Protein AF-0000000077157182 (afdb_homodimer)

Structure (mmCIF, N/CA/C/O backbone):
data_AF-0000000077157182-model_v1
#
loop_
_entity.id
_entity.type
_entity.pdbx_description
1 polymer 'Succinate dehydrogenase'
#
loop_
_atom_site.group_PDB
_atom_site.id
_atom_site.type_symbol
_atom_site.label_atom_id
_atom_site.label_alt_id
_atom_site.label_comp_id
_atom_site.label_asym_id
_atom_site.label_entity_id
_atom_site.label_seq_id
_atom_site.pdbx_PDB_ins_code
_atom_site.Cartn_x
_atom_site.Cartn_y
_atom_site.Cartn_z
_atom_site.occupancy
_atom_site.B_iso_or_equiv
_atom_site.auth_seq_id
_atom_site.auth_comp_id
_atom_site.auth_asym_id
_atom_site.auth_atom_id
_atom_site.pdbx_PDB_model_num
ATOM 1 N N . MET A 1 1 ? -6.996 28.031 6.605 1 38.38 1 MET A N 1
ATOM 2 C CA . MET A 1 1 ? -5.723 28 5.895 1 38.38 1 MET A CA 1
ATOM 3 C C . MET A 1 1 ? -5.824 27.156 4.629 1 38.38 1 MET A C 1
ATOM 5 O O . MET A 1 1 ? -6.441 26.094 4.641 1 38.38 1 MET A O 1
ATOM 9 N N . ARG A 1 2 ? -5.805 27.578 3.422 1 46.94 2 ARG A N 1
ATOM 10 C CA . ARG A 1 2 ? -6.023 26.953 2.121 1 46.94 2 ARG A CA 1
ATOM 11 C C . ARG A 1 2 ? -5.16 25.703 1.956 1 46.94 2 ARG A C 1
ATOM 13 O O . ARG A 1 2 ? -3.936 25.766 2.08 1 46.94 2 ARG A O 1
ATOM 20 N N . GLU A 1 3 ? -5.688 24.578 2.135 1 66.25 3 GLU A N 1
ATOM 21 C CA . GLU A 1 3 ? -4.922 23.359 1.92 1 66.25 3 GLU A CA 1
ATOM 22 C C . GLU A 1 3 ? -4.148 23.406 0.605 1 66.25 3 GLU A C 1
ATOM 24 O O . GLU A 1 3 ? -4.695 23.797 -0.427 1 66.25 3 GLU A O 1
ATOM 29 N N . SER A 1 4 ? -2.855 23.391 0.644 1 82.81 4 SER A N 1
ATOM 30 C CA . SER A 1 4 ? -1.985 23.453 -0.525 1 82.81 4 SER A CA 1
ATOM 31 C C . SER A 1 4 ? -2.375 22.422 -1.568 1 82.81 4 SER A C 1
ATOM 33 O O . SER A 1 4 ? -3.039 21.422 -1.248 1 82.81 4 SER A O 1
ATOM 35 N N . THR A 1 5 ? -2.303 22.828 -2.785 1 88.94 5 THR A N 1
ATOM 36 C CA . THR A 1 5 ? -2.516 21.906 -3.893 1 88.94 5 THR A CA 1
ATOM 37 C C . THR A 1 5 ? -1.838 20.562 -3.615 1 88.94 5 THR A C 1
ATOM 39 O O . THR A 1 5 ? -2.402 19.5 -3.902 1 88.94 5 THR A O 1
ATOM 42 N N . ILE A 1 6 ? -0.738 20.594 -3 1 87.56 6 ILE A N 1
ATOM 43 C CA . ILE A 1 6 ? 0.016 19.391 -2.676 1 87.56 6 ILE A CA 1
ATOM 44 C C . ILE A 1 6 ? -0.77 18.531 -1.679 1 87.56 6 ILE A C 1
ATOM 46 O O . ILE A 1 6 ? -0.849 17.312 -1.822 1 87.56 6 ILE A O 1
ATOM 50 N N . MET A 1 7 ? -1.36 19.172 -0.732 1 90.19 7 MET A N 1
ATOM 51 C CA . MET A 1 7 ? -2.127 18.453 0.279 1 90.19 7 MET A CA 1
ATOM 52 C C . MET A 1 7 ? -3.408 17.875 -0.317 1 90.19 7 MET A C 1
ATOM 54 O O . MET A 1 7 ? -3.826 16.781 0.045 1 90.19 7 MET A O 1
ATOM 58 N N . LYS A 1 8 ? -3.996 18.625 -1.213 1 93.38 8 LYS A N 1
ATOM 59 C CA . LYS A 1 8 ? -5.191 18.125 -1.881 1 93.38 8 LYS A CA 1
ATOM 60 C C . LYS A 1 8 ? -4.875 16.891 -2.717 1 93.38 8 LYS A C 1
ATOM 62 O O . LYS A 1 8 ? -5.648 15.922 -2.732 1 93.38 8 LYS A O 1
ATOM 67 N N . ILE A 1 9 ? -3.785 16.953 -3.359 1 94.94 9 ILE A N 1
ATOM 68 C CA . ILE A 1 9 ? -3.346 15.812 -4.152 1 94.94 9 ILE A CA 1
ATOM 69 C C . ILE A 1 9 ? -3.062 14.625 -3.23 1 94.94 9 ILE A C 1
ATOM 71 O O . ILE A 1 9 ? -3.449 13.492 -3.529 1 94.94 9 ILE A O 1
ATOM 75 N N . HIS A 1 10 ? -2.447 14.859 -2.129 1 96.38 10 HIS A N 1
ATOM 76 C CA . HIS A 1 10 ? -2.119 13.812 -1.175 1 96.38 10 HIS A CA 1
ATOM 77 C C . HIS A 1 10 ? -3.381 13.133 -0.644 1 96.38 10 HIS A C 1
ATOM 79 O O . HIS A 1 10 ? -3.49 11.906 -0.666 1 96.38 10 HIS A O 1
ATOM 85 N N . TYR A 1 11 ? -4.352 13.977 -0.256 1 95.62 11 TYR A N 1
ATOM 86 C CA . TYR A 1 11 ? -5.609 13.445 0.257 1 95.62 11 TYR A CA 1
ATOM 87 C C . TYR A 1 11 ? -6.383 12.719 -0.839 1 95.62 11 TYR A C 1
ATOM 89 O O . TYR A 1 11 ? -6.965 11.664 -0.6 1 95.62 11 TYR A O 1
ATOM 97 N N . GLY A 1 12 ? -6.391 13.352 -1.986 1 97.25 12 GLY A N 1
ATOM 98 C CA . GLY A 1 12 ? -7.117 12.75 -3.094 1 97.25 12 GLY A CA 1
ATOM 99 C C . GLY A 1 12 ? -6.562 11.398 -3.516 1 97.25 12 GLY A C 1
ATOM 100 O O . GLY A 1 12 ? -7.316 10.453 -3.744 1 97.25 12 GLY A O 1
ATOM 101 N N . THR A 1 13 ? -5.273 11.305 -3.59 1 98.31 13 THR A N 1
ATOM 102 C CA . THR A 1 13 ? -4.656 10.047 -4 1 98.31 13 THR A CA 1
ATOM 103 C C . THR A 1 13 ? -4.812 8.992 -2.916 1 98.31 13 THR A C 1
ATOM 105 O O . THR A 1 13 ? -4.965 7.805 -3.217 1 98.31 13 THR A O 1
ATOM 108 N N . ALA A 1 14 ? -4.812 9.438 -1.687 1 97.94 14 ALA A N 1
ATOM 109 C CA . ALA A 1 14 ? -5.035 8.508 -0.587 1 97.94 14 ALA A CA 1
ATOM 110 C C . ALA A 1 14 ? -6.438 7.91 -0.647 1 97.94 14 ALA A C 1
ATOM 112 O O . ALA A 1 14 ? -6.609 6.695 -0.527 1 97.94 14 ALA A O 1
ATOM 113 N N . LEU A 1 15 ? -7.406 8.742 -0.836 1 97.5 15 LEU A N 1
ATOM 114 C CA . LEU A 1 15 ? -8.797 8.297 -0.875 1 97.5 15 LEU A CA 1
ATOM 115 C C . LEU A 1 15 ? -9.031 7.355 -2.053 1 97.5 15 LEU A C 1
ATOM 117 O O . LEU A 1 15 ? -9.656 6.305 -1.898 1 97.5 15 LEU A O 1
ATOM 121 N N . ALA A 1 16 ? -8.555 7.742 -3.16 1 98.5 16 ALA A N 1
ATOM 122 C CA . ALA A 1 16 ? -8.703 6.895 -4.34 1 98.5 16 ALA A CA 1
ATOM 123 C C . ALA A 1 16 ? -7.969 5.57 -4.16 1 98.5 16 ALA A C 1
ATOM 125 O O . ALA A 1 16 ? -8.492 4.508 -4.504 1 98.5 16 ALA A O 1
ATOM 126 N N . ALA A 1 17 ? -6.773 5.586 -3.619 1 98.25 17 ALA A N 1
ATOM 127 C CA . ALA A 1 17 ? -5.973 4.383 -3.436 1 98.25 17 ALA A CA 1
ATOM 128 C C . ALA A 1 17 ? -6.641 3.42 -2.457 1 98.25 17 ALA A C 1
ATOM 130 O O . ALA A 1 17 ? -6.68 2.211 -2.695 1 98.25 17 ALA A O 1
ATOM 131 N N . VAL A 1 18 ? -7.137 3.984 -1.375 1 97.94 18 VAL A N 1
ATOM 132 C CA . VAL A 1 18 ? -7.766 3.123 -0.38 1 97.94 18 VAL A CA 1
ATOM 133 C C . VAL A 1 18 ? -8.969 2.414 -0.997 1 97.94 18 VAL A C 1
ATOM 135 O O . VAL A 1 18 ? -9.195 1.229 -0.742 1 97.94 18 VAL A O 1
ATOM 138 N N . ALA A 1 19 ? -9.789 3.098 -1.795 1 97.94 19 ALA A N 1
ATOM 139 C CA . ALA A 1 19 ? -10.945 2.494 -2.461 1 97.94 19 ALA A CA 1
ATOM 140 C C . ALA A 1 19 ? -10.508 1.383 -3.412 1 97.94 19 ALA A C 1
ATOM 142 O O . ALA A 1 19 ? -11.078 0.29 -3.4 1 97.94 19 ALA A O 1
ATOM 143 N N . LEU A 1 20 ? -9.492 1.623 -4.133 1 98.62 20 LEU A N 1
ATOM 144 C CA . LEU A 1 20 ? -9.055 0.649 -5.125 1 98.62 20 LEU A CA 1
ATOM 145 C C . LEU A 1 20 ? -8.328 -0.517 -4.465 1 98.62 20 LEU A C 1
ATOM 147 O O . LEU A 1 20 ? -8.414 -1.654 -4.93 1 98.62 20 LEU A O 1
ATOM 151 N N . VAL A 1 21 ? -7.566 -0.281 -3.432 1 97.88 21 VAL A N 1
ATOM 152 C CA . VAL A 1 21 ? -6.922 -1.358 -2.689 1 97.88 21 VAL A CA 1
ATOM 153 C C . VAL A 1 21 ? -7.984 -2.262 -2.064 1 97.88 21 VAL A C 1
ATOM 155 O O . VAL A 1 21 ? -7.824 -3.484 -2.029 1 97.88 21 VAL A O 1
ATOM 158 N N . ALA A 1 22 ? -9.07 -1.634 -1.587 1 96.62 22 ALA A N 1
ATOM 159 C CA . ALA A 1 22 ? -10.172 -2.43 -1.044 1 96.62 22 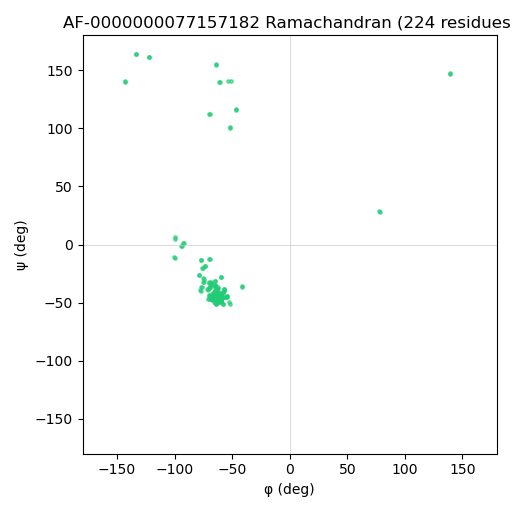ALA A CA 1
ATOM 160 C C . ALA A 1 22 ? -10.758 -3.35 -2.109 1 96.62 22 ALA A C 1
ATOM 162 O O . ALA A 1 22 ? -10.992 -4.535 -1.855 1 96.62 22 ALA A O 1
ATOM 163 N N . VAL A 1 23 ? -10.977 -2.846 -3.26 1 97.38 23 VAL A N 1
ATOM 164 C CA . VAL A 1 23 ? -11.484 -3.656 -4.359 1 97.38 23 VAL A CA 1
ATOM 165 C C . VAL A 1 23 ? -10.484 -4.754 -4.703 1 97.38 23 VAL A C 1
ATOM 167 O O . VAL A 1 23 ? -10.867 -5.898 -4.945 1 97.38 23 VAL A O 1
ATOM 170 N N . HIS A 1 24 ? -9.188 -4.414 -4.781 1 96.31 24 HIS A N 1
ATOM 171 C CA . HIS A 1 24 ? -8.125 -5.371 -5.059 1 96.31 24 HIS A CA 1
ATOM 172 C C . HIS A 1 24 ? -8.156 -6.531 -4.07 1 96.31 24 HIS A C 1
ATOM 174 O O . HIS A 1 24 ? -8.125 -7.695 -4.469 1 96.31 24 HIS A O 1
ATOM 180 N N . ILE A 1 25 ? -8.312 -6.195 -2.766 1 95.25 25 ILE A N 1
ATOM 181 C CA . ILE A 1 25 ? -8.352 -7.215 -1.724 1 95.25 25 ILE A CA 1
ATOM 182 C C . ILE A 1 25 ? -9.609 -8.062 -1.875 1 95.25 25 ILE A C 1
ATOM 184 O O . ILE A 1 25 ? -9.555 -9.289 -1.76 1 95.25 25 ILE A O 1
ATOM 188 N N . LEU A 1 26 ? -10.766 -7.434 -2.168 1 94.88 26 LEU A N 1
ATOM 189 C CA . LEU A 1 26 ? -12.031 -8.148 -2.309 1 94.88 26 LEU A CA 1
ATOM 190 C C . LEU A 1 26 ? -11.984 -9.102 -3.502 1 94.88 26 LEU A C 1
ATOM 192 O O . LEU A 1 26 ? -12.516 -10.211 -3.438 1 94.88 26 LEU A O 1
ATOM 196 N N . MET A 1 27 ? -11.336 -8.734 -4.512 1 93.56 27 MET A N 1
ATOM 197 C CA . MET A 1 27 ? -11.211 -9.594 -5.688 1 93.56 27 MET A CA 1
ATOM 198 C C . MET A 1 27 ? -10.359 -10.82 -5.375 1 93.56 27 MET A C 1
ATOM 200 O O . MET A 1 27 ? -10.625 -11.914 -5.891 1 93.56 27 MET A O 1
ATOM 204 N N . ARG A 1 28 ? -9.383 -10.625 -4.523 1 91.44 28 ARG A N 1
ATOM 205 C CA . ARG A 1 28 ? -8.531 -11.742 -4.148 1 91.44 28 ARG A CA 1
ATOM 206 C C . ARG A 1 28 ? -9.258 -12.703 -3.217 1 91.44 28 ARG A C 1
ATOM 208 O O . ARG A 1 28 ? -8.906 -13.8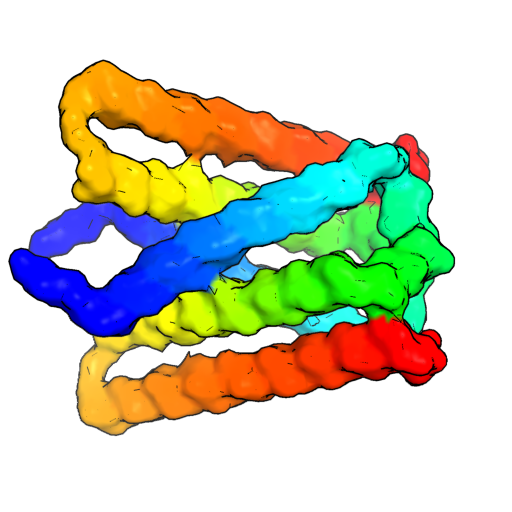83 -3.131 1 91.44 28 ARG A O 1
ATOM 215 N N . MET A 1 29 ? -10.32 -12.234 -2.617 1 92.94 29 MET A N 1
ATOM 216 C CA . MET A 1 29 ? -11.047 -13.047 -1.647 1 92.94 29 MET A CA 1
ATOM 217 C C . MET A 1 29 ? -12.164 -13.828 -2.326 1 92.94 29 MET A C 1
ATOM 219 O O . MET A 1 29 ? -12.891 -14.57 -1.669 1 92.94 29 MET A O 1
ATOM 223 N N . THR A 1 30 ? -12.297 -13.695 -3.6 1 93.19 30 THR A N 1
ATOM 224 C CA . THR A 1 30 ? -13.359 -14.383 -4.324 1 93.19 30 THR A CA 1
ATOM 225 C C . THR A 1 30 ? -13.008 -15.859 -4.527 1 93.19 30 THR A C 1
ATOM 227 O O . THR A 1 30 ? -13.852 -16.656 -4.941 1 93.19 30 THR A O 1
ATOM 230 N N . MET A 1 31 ? -11.828 -16.219 -4.316 1 92.38 31 MET A N 1
ATOM 231 C CA . MET A 1 31 ? -11.367 -17.609 -4.371 1 92.38 31 MET A CA 1
ATOM 232 C C . MET A 1 31 ? -10.508 -17.938 -3.154 1 92.38 31 MET A C 1
ATOM 234 O O . MET A 1 31 ? -10.148 -17.062 -2.377 1 92.38 31 MET A O 1
ATOM 238 N N . ASN A 1 32 ? -10.359 -19.203 -2.973 1 92.25 32 ASN A N 1
ATOM 239 C CA . ASN A 1 32 ? -9.5 -19.578 -1.856 1 92.25 32 ASN A CA 1
ATOM 240 C C . ASN A 1 32 ? -8.062 -19.109 -2.076 1 92.25 32 ASN A C 1
ATOM 242 O O . ASN A 1 32 ? -7.641 -18.906 -3.215 1 92.25 32 ASN A O 1
ATOM 246 N N . PHE A 1 33 ? -7.371 -18.938 -0.992 1 92.06 33 PHE A N 1
ATOM 247 C CA . PHE A 1 33 ? -6.059 -18.297 -1.008 1 92.06 33 PHE A CA 1
ATOM 248 C C . PHE A 1 33 ? -5.086 -19.078 -1.882 1 92.06 33 PHE A C 1
ATOM 250 O O . PHE A 1 33 ? -4.359 -18.484 -2.689 1 92.06 33 PHE A O 1
ATOM 257 N N . ALA A 1 34 ? -5.086 -20.406 -1.749 1 90.19 34 ALA A N 1
ATOM 258 C CA . ALA A 1 34 ? -4.176 -21.234 -2.539 1 90.19 34 ALA A CA 1
ATOM 259 C C . ALA A 1 34 ? -4.422 -21.047 -4.035 1 90.19 34 ALA A C 1
ATOM 261 O O . ALA A 1 34 ? -3.475 -20.891 -4.809 1 90.19 34 ALA A O 1
ATOM 262 N N . ASP A 1 35 ? -5.629 -21.031 -4.422 1 92.75 35 ASP A N 1
ATOM 263 C CA . ASP A 1 35 ? -5.996 -20.844 -5.82 1 92.75 35 ASP A CA 1
ATOM 264 C C . ASP A 1 35 ? -5.586 -19.453 -6.309 1 92.75 35 ASP A C 1
ATOM 266 O O . ASP A 1 35 ? -5.188 -19.297 -7.465 1 92.75 35 ASP A O 1
ATOM 270 N N . SER A 1 36 ? -5.68 -18.484 -5.445 1 92.56 36 SER A N 1
ATOM 271 C CA . SER A 1 36 ? -5.395 -17.094 -5.82 1 92.56 36 SER A CA 1
ATOM 272 C C . SER A 1 36 ? -3.906 -16.891 -6.09 1 92.56 36 SER A C 1
ATOM 274 O O . SER A 1 36 ? -3.514 -15.922 -6.734 1 92.56 36 SER A O 1
ATOM 276 N N . LEU A 1 37 ? -3.111 -17.875 -5.703 1 91.5 37 LEU A N 1
ATOM 277 C CA . LEU A 1 37 ? -1.665 -17.75 -5.848 1 91.5 37 LEU A CA 1
ATOM 278 C C . LEU A 1 37 ? -1.179 -18.516 -7.074 1 91.5 37 LEU A C 1
ATOM 280 O O . LEU A 1 37 ? -0.008 -18.422 -7.449 1 91.5 37 LEU A O 1
ATOM 284 N N . GLU A 1 38 ? -2.07 -19.312 -7.648 1 92.25 38 GLU A N 1
ATOM 285 C CA . GLU A 1 38 ? -1.645 -20.109 -8.805 1 92.25 38 GLU A CA 1
ATOM 286 C C . GLU A 1 38 ? -1.199 -19.203 -9.953 1 92.25 38 GLU A C 1
ATOM 288 O O . GLU A 1 38 ? -1.831 -18.172 -10.227 1 92.25 38 GLU A O 1
ATOM 293 N N . TYR A 1 39 ? -0.123 -19.688 -10.555 1 91.5 39 TYR A N 1
ATOM 294 C CA . TYR A 1 39 ? 0.467 -18.922 -11.648 1 91.5 39 TYR A CA 1
ATOM 295 C C . TYR A 1 39 ? -0.58 -18.562 -12.695 1 91.5 39 TYR A C 1
ATOM 297 O O . TYR A 1 39 ? -0.701 -17.406 -13.102 1 91.5 39 TYR A O 1
ATOM 305 N N . GLU A 1 40 ? -1.27 -19.516 -13.117 1 93 40 GLU A N 1
ATOM 306 C CA . GLU A 1 40 ? -2.256 -19.312 -14.172 1 93 40 GLU A CA 1
ATOM 307 C C . GLU A 1 40 ? -3.348 -18.344 -13.734 1 93 40 GLU A C 1
ATOM 309 O O . GLU A 1 40 ? -3.877 -17.578 -14.547 1 93 40 GLU A O 1
ATOM 314 N N . 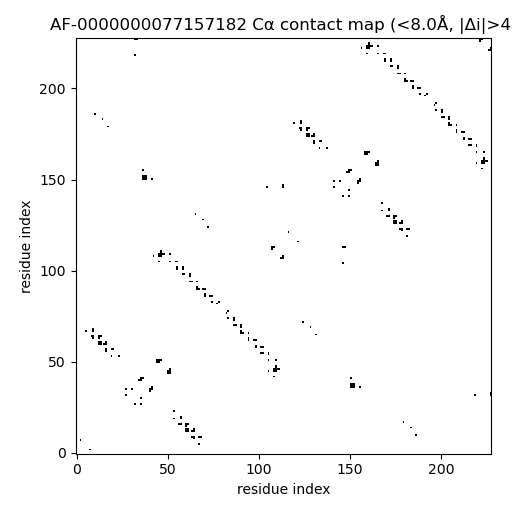THR A 1 41 ? -3.719 -18.391 -12.555 1 93.75 41 THR A N 1
ATOM 315 C CA . THR A 1 41 ? -4.738 -17.484 -12.023 1 93.75 41 THR A CA 1
ATOM 316 C C . THR A 1 41 ? -4.238 -16.047 -12 1 93.75 41 THR A C 1
ATOM 318 O O . THR A 1 41 ? -4.938 -15.133 -12.445 1 93.75 41 THR A O 1
ATOM 321 N N . VAL A 1 42 ? -3.041 -15.836 -11.508 1 93.56 42 VAL A N 1
ATOM 322 C CA . VAL A 1 42 ? -2.453 -14.5 -11.445 1 93.56 42 VAL A CA 1
ATOM 323 C C . VAL A 1 42 ? -2.297 -13.938 -12.852 1 93.56 42 VAL A C 1
ATOM 325 O O . VAL A 1 42 ? -2.635 -12.773 -13.109 1 93.56 42 VAL A O 1
ATOM 328 N N . LEU A 1 43 ? -1.849 -14.781 -13.734 1 93.69 43 LEU A N 1
ATOM 329 C CA . LEU A 1 43 ? -1.68 -14.344 -15.117 1 93.69 43 LEU A CA 1
ATOM 330 C C . LEU A 1 43 ? -3.02 -13.961 -15.734 1 93.69 43 LEU A C 1
ATOM 332 O O . LEU A 1 43 ? -3.109 -12.969 -16.469 1 93.69 43 LEU A O 1
ATOM 336 N N . ALA A 1 44 ? -3.969 -14.727 -15.516 1 94.75 44 ALA A N 1
ATOM 337 C CA . ALA A 1 44 ? -5.301 -14.43 -16.031 1 94.75 44 ALA A CA 1
ATOM 338 C C . ALA A 1 44 ? -5.789 -13.07 -15.539 1 94.75 44 ALA A C 1
ATOM 340 O O . ALA A 1 44 ? -6.449 -12.336 -16.281 1 94.75 44 ALA A O 1
ATOM 341 N N . ASN A 1 45 ? -5.523 -12.742 -14.297 1 94.44 45 ASN A N 1
ATOM 342 C CA . ASN A 1 45 ? -5.883 -11.438 -13.75 1 94.44 45 ASN A CA 1
ATOM 343 C C . ASN A 1 45 ? -5.172 -10.312 -14.492 1 94.44 45 ASN A C 1
ATOM 345 O O . ASN A 1 45 ? -5.781 -9.289 -14.812 1 94.44 45 ASN A O 1
ATOM 349 N N . TYR A 1 46 ? -3.932 -10.492 -14.766 1 96.38 46 TYR A N 1
ATOM 350 C CA . TYR A 1 46 ? -3.174 -9.477 -15.492 1 96.38 46 TYR A CA 1
ATOM 351 C C . TYR A 1 46 ? -3.705 -9.305 -16.906 1 96.38 46 TYR A C 1
ATOM 353 O O . TYR A 1 46 ? -3.627 -8.211 -17.484 1 96.38 46 TYR A O 1
ATOM 361 N N . LYS A 1 47 ? -4.203 -10.336 -17.469 1 96.69 47 LYS A N 1
ATOM 362 C CA . LYS A 1 47 ? -4.719 -10.289 -18.828 1 96.69 47 LYS A CA 1
ATOM 363 C C . LYS A 1 47 ? -6.105 -9.656 -18.875 1 96.69 47 LYS A C 1
ATOM 365 O O . LYS A 1 47 ? -6.535 -9.148 -19.922 1 96.69 47 LYS A O 1
ATOM 370 N N . PHE A 1 48 ? -6.77 -9.758 -17.797 1 97.44 48 PHE A N 1
ATOM 371 C CA . PHE A 1 48 ? -8.07 -9.117 -17.672 1 97.44 48 PHE A CA 1
ATOM 372 C C . PHE A 1 48 ? -7.918 -7.598 -17.609 1 97.44 48 PHE A C 1
ATOM 374 O O . PHE A 1 48 ? -7.473 -7.059 -16.594 1 97.44 48 PHE A O 1
ATOM 381 N N . ILE A 1 49 ? -8.352 -6.922 -18.578 1 97.62 49 ILE A N 1
ATOM 382 C CA . ILE A 1 49 ? -8.031 -5.516 -18.812 1 97.62 49 ILE A CA 1
ATOM 383 C C . ILE A 1 49 ? -8.523 -4.672 -17.641 1 97.62 49 ILE A C 1
ATOM 385 O O . ILE A 1 49 ? -7.781 -3.842 -17.109 1 97.62 49 ILE A O 1
ATOM 389 N N . PRO A 1 50 ? -9.781 -4.789 -17.125 1 97.62 50 PRO A N 1
ATOM 390 C CA . PRO A 1 50 ? -10.211 -3.979 -15.984 1 97.62 50 PRO A CA 1
ATOM 391 C C . PRO A 1 50 ? -9.32 -4.16 -14.758 1 97.62 50 PRO A C 1
ATOM 393 O O . PRO A 1 50 ? -9.039 -3.193 -14.047 1 97.62 50 PRO A O 1
ATOM 396 N N . TYR A 1 51 ? -8.906 -5.305 -14.547 1 97.81 51 TYR A N 1
ATOM 397 C CA . TYR A 1 51 ? -8.031 -5.555 -13.414 1 97.81 51 TYR A CA 1
ATOM 398 C C . TYR A 1 51 ? -6.656 -4.93 -13.633 1 97.81 51 TYR A C 1
ATOM 400 O O . TYR A 1 51 ? -6.078 -4.348 -12.711 1 97.81 51 TYR A O 1
ATOM 408 N N . ALA A 1 52 ? -6.105 -5.082 -14.82 1 98 52 ALA A N 1
ATOM 409 C CA . ALA A 1 52 ? -4.82 -4.477 -15.148 1 98 52 ALA A CA 1
ATOM 410 C C . ALA A 1 52 ? -4.867 -2.961 -14.969 1 98 52 ALA A C 1
ATOM 412 O O . ALA A 1 52 ? -3.906 -2.359 -14.477 1 98 52 ALA A O 1
ATOM 413 N N . ILE A 1 53 ? -5.938 -2.377 -15.375 1 98.56 53 ILE A N 1
ATOM 414 C CA . ILE A 1 53 ? -6.117 -0.938 -15.211 1 98.56 53 ILE A CA 1
ATOM 415 C C . ILE A 1 53 ? -6.145 -0.592 -13.727 1 98.56 53 ILE A C 1
ATOM 417 O O . ILE A 1 53 ? -5.551 0.405 -13.305 1 98.56 53 ILE A O 1
ATOM 421 N N . MET A 1 54 ? -6.836 -1.404 -12.969 1 98.5 54 MET A N 1
ATOM 422 C CA . MET A 1 54 ? -6.887 -1.182 -11.523 1 98.5 54 MET A CA 1
ATOM 423 C C . MET A 1 54 ? -5.488 -1.248 -10.914 1 98.5 54 MET A C 1
ATOM 425 O O . MET A 1 54 ? -5.117 -0.395 -10.109 1 98.5 54 MET A O 1
ATOM 429 N N . LEU A 1 55 ? -4.758 -2.252 -11.359 1 98.38 55 LEU A N 1
ATOM 430 C CA . LEU A 1 55 ? -3.391 -2.383 -10.867 1 98.38 55 LEU A CA 1
ATOM 431 C C . LEU A 1 55 ? -2.561 -1.156 -11.227 1 98.38 55 LEU A C 1
ATOM 433 O O . LEU A 1 55 ? -1.776 -0.668 -10.406 1 98.38 55 LEU A O 1
ATOM 437 N N . GLU A 1 56 ? -2.707 -0.704 -12.414 1 98.81 56 GLU A N 1
ATOM 438 C CA . GLU A 1 56 ? -1.991 0.488 -12.859 1 98.81 56 GLU A CA 1
ATOM 439 C C . GLU A 1 56 ? -2.369 1.704 -12.023 1 98.81 56 GLU A C 1
ATOM 441 O O . GLU A 1 56 ? -1.5 2.482 -11.617 1 98.81 56 GLU A O 1
ATOM 446 N N . LEU A 1 57 ? -3.664 1.854 -11.82 1 98.88 57 LEU A N 1
ATOM 447 C CA . LEU A 1 57 ? -4.129 2.99 -11.031 1 98.88 57 LEU A CA 1
ATOM 448 C C . LEU A 1 57 ? -3.604 2.914 -9.602 1 98.88 57 LEU A C 1
ATOM 450 O O . LEU A 1 57 ? -3.186 3.926 -9.039 1 98.88 57 LEU A O 1
ATOM 454 N N . ILE A 1 58 ? -3.633 1.739 -9.023 1 98.75 58 ILE A N 1
ATOM 455 C CA . ILE A 1 58 ? -3.1 1.56 -7.68 1 98.75 58 ILE A CA 1
ATOM 456 C C . ILE A 1 58 ? -1.614 1.917 -7.66 1 98.75 58 ILE A C 1
ATOM 458 O O . ILE A 1 58 ? -1.153 2.635 -6.77 1 98.75 58 ILE A O 1
ATOM 462 N N . LEU A 1 59 ? -0.896 1.512 -8.641 1 98.81 59 LEU A N 1
ATOM 463 C CA . LEU A 1 59 ? 0.531 1.792 -8.75 1 98.81 59 LEU A CA 1
ATOM 464 C C . LEU A 1 59 ? 0.789 3.295 -8.789 1 98.81 59 LEU A C 1
ATOM 466 O O . LEU A 1 59 ? 1.609 3.809 -8.031 1 98.81 59 LEU A O 1
ATOM 470 N N . VAL A 1 60 ? 0.092 3.969 -9.594 1 98.88 60 VAL A N 1
ATOM 471 C CA . VAL A 1 60 ? 0.322 5.395 -9.789 1 98.88 60 VAL A CA 1
ATOM 472 C C . VAL A 1 60 ? -0.125 6.168 -8.555 1 98.88 60 VAL A C 1
ATOM 474 O O . VAL A 1 60 ? 0.607 7.023 -8.047 1 98.88 60 VAL A O 1
ATOM 477 N N . LEU A 1 61 ? -1.271 5.902 -8.039 1 98.88 61 LEU A N 1
ATOM 478 C CA . LEU A 1 61 ? -1.832 6.629 -6.906 1 98.88 61 LEU A CA 1
ATOM 479 C C . LEU A 1 61 ? -0.98 6.43 -5.66 1 98.88 61 LEU A C 1
ATOM 481 O O . LEU A 1 61 ? -0.682 7.391 -4.945 1 98.88 61 LEU A O 1
ATOM 485 N N . LEU A 1 62 ? -0.587 5.184 -5.422 1 98.69 62 LEU A N 1
ATOM 486 C CA . LEU A 1 62 ? 0.229 4.914 -4.242 1 98.69 62 LEU A CA 1
ATOM 487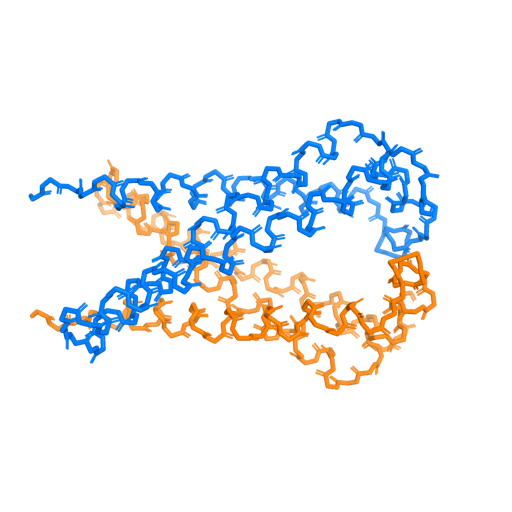 C C . LEU A 1 62 ? 1.617 5.527 -4.391 1 98.69 62 LEU A C 1
ATOM 489 O O . LEU A 1 62 ? 2.215 5.965 -3.406 1 98.69 62 LEU A O 1
ATOM 493 N N . SER A 1 63 ? 2.107 5.562 -5.59 1 98.75 63 SER A N 1
ATOM 494 C CA . SER A 1 63 ? 3.408 6.184 -5.82 1 98.75 63 SER A CA 1
ATOM 495 C C . SER A 1 63 ? 3.367 7.68 -5.531 1 98.75 63 SER A C 1
ATOM 497 O O . SER A 1 63 ? 4.211 8.203 -4.805 1 98.75 63 SER A O 1
ATOM 499 N N . VAL A 1 64 ? 2.395 8.297 -6.102 1 98.62 64 VAL A N 1
ATOM 500 C CA . VAL A 1 64 ? 2.273 9.734 -5.895 1 98.62 64 VAL A CA 1
ATOM 501 C C . VAL A 1 64 ? 2.057 10.031 -4.41 1 98.62 64 VAL A C 1
ATOM 503 O O . VAL A 1 64 ? 2.729 10.891 -3.836 1 98.62 64 VAL A O 1
ATOM 506 N N . HIS A 1 65 ? 1.154 9.383 -3.777 1 98.5 65 HIS A N 1
ATOM 507 C CA . HIS A 1 65 ? 0.878 9.555 -2.355 1 98.5 65 HIS A CA 1
ATOM 508 C C . HIS A 1 65 ? 2.123 9.281 -1.517 1 98.5 65 HIS A C 1
ATOM 510 O O . HIS A 1 65 ? 2.49 10.094 -0.663 1 98.5 65 HIS A O 1
ATOM 516 N N . GLY A 1 66 ? 2.734 8.148 -1.771 1 98.25 66 GLY A N 1
ATOM 517 C CA . GLY A 1 66 ? 3.877 7.723 -0.976 1 98.25 66 GLY A CA 1
ATOM 518 C C . GLY A 1 66 ? 5.059 8.672 -1.076 1 98.25 66 GLY A C 1
ATOM 519 O O . GLY A 1 66 ? 5.641 9.055 -0.059 1 98.25 66 GLY A O 1
ATOM 520 N N . PHE A 1 67 ? 5.41 9.039 -2.238 1 98.19 67 PHE A N 1
ATOM 521 C CA . PHE A 1 67 ? 6.59 9.883 -2.412 1 98.19 67 PHE A CA 1
ATOM 522 C C . PHE A 1 67 ? 6.301 11.32 -1.987 1 98.19 67 PHE A C 1
ATOM 524 O O . PHE A 1 67 ? 7.184 12.008 -1.477 1 98.19 67 PHE A O 1
ATOM 531 N N . ASN A 1 68 ? 5.027 11.742 -2.195 1 97.12 68 ASN A N 1
ATOM 532 C CA . ASN A 1 68 ? 4.66 13.039 -1.64 1 97.12 68 ASN A CA 1
ATOM 533 C C . ASN A 1 68 ? 4.754 13.039 -0.117 1 97.12 68 ASN A C 1
ATOM 535 O O . ASN A 1 68 ? 5.242 14.008 0.476 1 97.12 68 ASN A O 1
ATOM 539 N N . GLY A 1 69 ? 4.242 12.031 0.455 1 96.19 69 GLY A N 1
ATOM 540 C CA . GLY A 1 69 ? 4.359 11.93 1.9 1 96.19 69 GLY A CA 1
ATOM 541 C C . GLY A 1 69 ? 5.797 11.883 2.381 1 96.19 69 GLY A C 1
ATOM 542 O O . GLY A 1 69 ? 6.148 12.539 3.365 1 96.19 69 GLY A O 1
ATOM 543 N N . LEU A 1 70 ? 6.559 11.109 1.747 1 97.31 70 LEU A N 1
ATOM 544 C CA . LEU A 1 70 ? 7.969 11.008 2.098 1 97.31 70 LEU A CA 1
ATOM 545 C C . LEU A 1 70 ? 8.656 12.367 1.974 1 97.31 70 LEU A C 1
ATOM 547 O O . LEU A 1 70 ? 9.43 12.758 2.855 1 97.31 70 LEU A O 1
ATOM 551 N N . ARG A 1 71 ? 8.398 13.023 0.895 1 97.38 71 ARG A N 1
ATOM 552 C CA . ARG A 1 71 ? 8.945 14.359 0.691 1 97.38 71 ARG A CA 1
ATOM 553 C C . ARG A 1 71 ? 8.586 15.281 1.85 1 97.38 71 ARG A C 1
ATOM 555 O O . ARG A 1 71 ? 9.445 15.992 2.379 1 97.38 71 ARG A O 1
ATOM 562 N N . VAL A 1 72 ? 7.352 15.227 2.266 1 95 72 VAL A N 1
ATOM 563 C CA . VAL A 1 72 ? 6.871 16.109 3.326 1 95 72 VAL A CA 1
ATOM 564 C C . VAL A 1 72 ? 7.586 15.781 4.633 1 95 72 VAL A C 1
ATOM 566 O O . VAL A 1 72 ? 8.047 16.672 5.34 1 95 72 VAL A O 1
ATOM 569 N N . ILE A 1 73 ? 7.688 14.547 4.934 1 95.19 73 ILE A N 1
ATOM 570 C CA . ILE A 1 73 ? 8.32 14.133 6.18 1 95.19 73 ILE A CA 1
ATOM 571 C C . ILE A 1 73 ? 9.789 14.562 6.176 1 95.19 73 ILE A C 1
ATOM 573 O O . ILE A 1 73 ? 10.281 15.109 7.168 1 95.19 73 ILE A O 1
ATOM 577 N N . LEU A 1 74 ? 10.461 14.391 5.07 1 96.38 74 LEU A N 1
ATOM 578 C CA . LEU A 1 74 ? 11.883 14.711 4.98 1 96.38 74 LEU A CA 1
ATOM 579 C C . LEU A 1 74 ? 12.109 16.219 5.055 1 96.38 74 LEU A C 1
ATOM 581 O O . LEU A 1 74 ? 13.086 16.672 5.648 1 96.38 74 LEU A O 1
ATOM 585 N N . LEU A 1 75 ? 11.258 16.969 4.508 1 95.75 75 LEU A N 1
ATOM 586 C CA . LEU A 1 75 ? 11.406 18.422 4.508 1 95.75 75 LEU A CA 1
ATOM 587 C C . LEU A 1 75 ? 11.055 19 5.879 1 95.75 75 LEU A C 1
ATOM 589 O O . LEU A 1 75 ? 11.453 20.109 6.199 1 95.75 75 LEU A O 1
ATOM 593 N N . GLU A 1 76 ? 10.312 18.234 6.672 1 92.44 76 GLU A N 1
ATOM 594 C CA . GLU A 1 76 ? 10.055 18.641 8.047 1 92.44 76 GLU A CA 1
ATOM 595 C C . GLU A 1 76 ? 11.289 18.438 8.93 1 92.44 76 GLU A C 1
ATOM 597 O O . GLU A 1 76 ? 11.477 19.141 9.922 1 92.44 76 GLU A O 1
ATOM 602 N N . LEU A 1 77 ? 12.086 17.484 8.609 1 92.88 77 LEU A N 1
ATOM 603 C CA . LEU A 1 77 ? 13.258 17.141 9.406 1 92.88 77 LEU A CA 1
ATOM 604 C C . LEU A 1 77 ? 14.398 18.125 9.172 1 92.88 77 LEU A C 1
ATOM 606 O O . LEU A 1 77 ? 15.18 18.406 10.078 1 92.88 77 LEU A O 1
ATOM 610 N N . LYS A 1 78 ? 14.555 18.5 8 1 93.06 78 LYS A N 1
ATOM 611 C CA . LYS A 1 78 ? 15.648 19.375 7.586 1 93.06 78 LYS A CA 1
ATOM 612 C C . LYS A 1 78 ? 15.18 20.359 6.508 1 93.06 78 LYS A C 1
ATOM 614 O O . LYS A 1 78 ? 14.383 20 5.637 1 93.06 78 LYS A O 1
ATOM 619 N N . GLN A 1 79 ? 15.742 21.609 6.715 1 93.38 79 GLN A N 1
ATOM 620 C CA . GLN A 1 79 ? 15.398 22.656 5.758 1 93.38 79 GLN A CA 1
ATOM 621 C C . GLN A 1 79 ? 16.641 23.234 5.109 1 93.38 79 GLN A C 1
ATOM 623 O O . GLN A 1 79 ? 17.766 23.031 5.602 1 93.38 79 GLN A O 1
ATOM 628 N N . GLY A 1 80 ? 16.391 23.922 3.916 1 96.5 80 GLY A N 1
ATOM 629 C CA . GLY A 1 80 ? 17.453 24.516 3.107 1 96.5 80 GLY A CA 1
ATOM 630 C C . GLY A 1 80 ? 17.234 24.312 1.618 1 96.5 80 GLY A C 1
ATOM 631 O O . GLY A 1 80 ? 16.797 23.25 1.186 1 96.5 80 GLY A O 1
ATOM 632 N N . ARG A 1 81 ? 17.703 25.312 0.991 1 97.19 81 ARG A N 1
ATOM 633 C CA . ARG A 1 81 ? 17.391 25.359 -0.436 1 97.19 81 ARG A CA 1
ATOM 634 C C . ARG A 1 81 ? 17.984 24.141 -1.152 1 97.19 81 ARG A C 1
ATOM 636 O O . ARG A 1 81 ? 17.297 23.484 -1.933 1 97.19 81 ARG A O 1
ATOM 643 N N . VAL A 1 82 ? 19.219 23.875 -0.91 1 97.25 82 VAL A N 1
ATOM 644 C CA . VAL A 1 82 ? 19.891 22.781 -1.591 1 97.25 82 VAL A CA 1
ATOM 645 C C . VAL A 1 82 ? 19.266 21.438 -1.162 1 97.25 82 VAL A C 1
ATOM 647 O O . VAL A 1 82 ? 18.984 20.594 -2.002 1 97.25 82 VAL A O 1
ATOM 650 N N . TYR A 1 83 ? 19.078 21.25 0.109 1 97.88 83 TYR A N 1
ATOM 651 C CA . TYR A 1 83 ? 18.484 20.031 0.646 1 97.88 83 TYR A CA 1
ATOM 652 C C . TYR A 1 83 ? 17.078 19.844 0.12 1 97.88 83 TYR A C 1
ATOM 654 O O . TYR A 1 83 ? 16.703 18.734 -0.292 1 97.88 83 TYR A O 1
ATOM 662 N N . GLU A 1 84 ? 16.234 20.906 0.06 1 97.75 84 GLU A N 1
ATOM 663 C CA . GLU A 1 84 ? 14.844 20.828 -0.406 1 97.75 84 GLU A CA 1
ATOM 664 C C . GLU A 1 84 ? 14.781 20.422 -1.878 1 97.75 84 GLU A C 1
ATOM 666 O O . GLU A 1 84 ? 13.93 19.625 -2.273 1 97.75 84 GLU A O 1
ATOM 671 N N . LYS A 1 85 ? 15.703 20.984 -2.598 1 98.06 85 LYS A N 1
ATOM 672 C CA . LYS A 1 85 ? 15.75 20.609 -4.008 1 98.06 85 LYS A CA 1
ATOM 673 C C . LYS A 1 85 ? 16.172 19.156 -4.184 1 98.06 85 LYS A C 1
ATOM 675 O O . LYS A 1 85 ? 15.594 18.438 -5 1 98.06 85 LYS A O 1
ATOM 680 N N . ALA A 1 86 ? 17.172 18.797 -3.434 1 98.25 86 ALA A N 1
ATOM 681 C CA . ALA A 1 86 ? 17.641 17.422 -3.521 1 98.25 86 ALA A CA 1
ATOM 682 C C . ALA A 1 86 ? 16.547 16.438 -3.154 1 98.25 86 ALA A C 1
ATOM 684 O O . ALA A 1 86 ? 16.344 15.43 -3.844 1 98.25 86 ALA A O 1
ATOM 685 N N . VAL A 1 87 ? 15.812 16.703 -2.119 1 98.12 87 VAL A N 1
ATOM 686 C CA . VAL A 1 87 ? 14.734 15.836 -1.656 1 98.12 87 VAL A CA 1
ATOM 687 C C . VAL A 1 87 ? 13.609 15.805 -2.691 1 98.12 87 VAL A C 1
ATOM 689 O O . VAL A 1 87 ? 13.109 14.734 -3.049 1 98.12 87 VAL A O 1
ATOM 692 N N . SER A 1 88 ? 13.219 16.953 -3.217 1 98.06 88 SER A N 1
ATOM 693 C CA . SER A 1 88 ? 12.109 17.031 -4.16 1 98.06 88 SER A CA 1
ATOM 694 C C . SER A 1 88 ? 12.438 16.312 -5.465 1 98.06 88 SER A C 1
ATOM 696 O O . SER A 1 88 ? 11.633 15.523 -5.961 1 98.06 88 SER A O 1
ATOM 698 N N . TYR A 1 89 ? 13.625 16.578 -5.961 1 98.5 89 TYR A N 1
ATOM 699 C CA . TYR A 1 89 ? 14.016 15.93 -7.215 1 98.5 89 TYR A CA 1
ATOM 700 C C . TYR A 1 89 ? 14.266 14.445 -7.008 1 98.5 89 TYR A C 1
ATOM 702 O O . TYR A 1 89 ? 13.992 13.633 -7.898 1 98.5 89 TYR A O 1
ATOM 710 N N . GLY A 1 90 ? 14.859 14.094 -5.906 1 98.5 90 GLY A N 1
ATOM 711 C CA . GLY A 1 90 ? 15.055 12.688 -5.586 1 98.5 90 GLY A CA 1
ATOM 712 C C . GLY A 1 90 ? 13.758 11.906 -5.488 1 98.5 90 GLY A C 1
ATOM 713 O O . GLY A 1 90 ? 13.633 10.828 -6.062 1 98.5 90 GLY A O 1
ATOM 714 N N . CYS A 1 91 ? 12.812 12.453 -4.809 1 98.31 91 CYS A N 1
ATOM 715 C CA . CYS A 1 91 ? 11.508 11.812 -4.68 1 98.31 91 CYS A CA 1
ATOM 716 C C . CYS A 1 91 ? 10.812 11.711 -6.031 1 98.31 91 CYS A C 1
ATOM 718 O O . CYS A 1 91 ? 10.219 10.68 -6.352 1 98.31 91 CYS A O 1
ATOM 720 N N . LEU A 1 92 ? 10.914 12.805 -6.832 1 98.44 92 LEU A N 1
ATOM 721 C CA . LEU A 1 92 ? 10.289 12.797 -8.148 1 98.44 92 LEU A CA 1
ATOM 722 C C . LEU A 1 92 ? 10.93 11.742 -9.047 1 98.44 92 LEU A C 1
ATOM 724 O O . LEU A 1 92 ? 10.227 10.992 -9.734 1 98.44 92 LEU A O 1
ATOM 728 N N . ALA A 1 93 ? 12.234 11.688 -9.008 1 98.75 93 ALA A N 1
ATOM 729 C CA . ALA A 1 93 ? 12.953 10.711 -9.836 1 98.75 93 ALA A CA 1
ATOM 730 C C . ALA A 1 93 ? 12.617 9.281 -9.414 1 98.75 93 ALA A C 1
ATOM 732 O O . ALA A 1 93 ? 12.359 8.43 -10.258 1 98.75 93 ALA A O 1
ATOM 733 N N . ALA A 1 94 ? 12.617 9.008 -8.188 1 98.5 94 ALA A N 1
ATOM 734 C CA . ALA A 1 94 ? 12.305 7.676 -7.676 1 98.5 94 ALA A CA 1
ATOM 735 C C . ALA A 1 94 ? 10.859 7.293 -7.984 1 98.5 94 ALA A C 1
ATOM 737 O O . ALA A 1 94 ? 10.57 6.145 -8.328 1 98.5 94 ALA A O 1
ATOM 738 N N . MET A 1 95 ? 9.992 8.266 -7.863 1 98.69 95 MET A N 1
ATOM 739 C CA . MET A 1 95 ? 8.586 8.055 -8.195 1 98.69 95 MET A CA 1
ATOM 740 C C . MET A 1 95 ? 8.422 7.648 -9.648 1 98.69 95 MET A C 1
ATOM 742 O O . MET A 1 95 ? 7.746 6.664 -9.953 1 98.69 95 MET A O 1
ATOM 746 N N . PHE A 1 96 ? 9.047 8.359 -10.547 1 98.75 96 PHE A N 1
ATOM 747 C CA . PHE A 1 96 ? 8.945 8.07 -11.969 1 98.75 96 PHE A CA 1
ATOM 748 C C . PHE A 1 96 ? 9.562 6.715 -12.289 1 98.75 96 PHE A C 1
ATOM 750 O O . PHE A 1 96 ? 9.031 5.961 -13.109 1 98.75 96 PHE A O 1
ATOM 757 N N . ALA A 1 97 ? 10.656 6.41 -11.68 1 98.56 97 ALA A N 1
ATOM 758 C CA . ALA A 1 97 ? 11.305 5.121 -11.898 1 98.56 97 ALA A CA 1
ATOM 759 C C . ALA A 1 97 ? 10.398 3.971 -11.469 1 98.56 97 ALA A C 1
ATOM 761 O O . ALA A 1 97 ? 10.266 2.979 -12.188 1 98.56 97 ALA A O 1
ATOM 762 N N . LEU A 1 98 ? 9.812 4.094 -10.336 1 98.25 98 LEU A N 1
ATOM 763 C CA . LEU A 1 98 ? 8.93 3.057 -9.828 1 98.25 98 LEU A CA 1
ATOM 764 C C . LEU A 1 98 ? 7.719 2.873 -10.742 1 98.25 98 LEU A C 1
ATOM 766 O O . LEU A 1 98 ? 7.363 1.745 -11.086 1 98.25 98 LEU A O 1
ATOM 770 N N . ILE A 1 99 ? 7.121 3.988 -11.141 1 98.75 99 ILE A N 1
ATOM 771 C CA . ILE A 1 99 ? 5.945 3.922 -12 1 98.75 99 ILE A CA 1
ATOM 772 C C . ILE A 1 99 ? 6.328 3.326 -13.352 1 98.75 99 ILE A C 1
ATOM 774 O O . ILE A 1 99 ? 5.609 2.48 -13.891 1 98.75 99 ILE A O 1
ATOM 778 N N . ALA A 1 100 ? 7.445 3.756 -13.875 1 98.75 100 ALA A N 1
ATOM 779 C CA . ALA A 1 100 ? 7.898 3.242 -15.172 1 98.75 100 ALA A CA 1
ATOM 780 C C . ALA A 1 100 ? 8.141 1.737 -15.109 1 98.75 100 ALA A C 1
ATOM 782 O O . ALA A 1 100 ? 7.688 0.993 -15.977 1 98.75 100 ALA A O 1
ATOM 783 N N . TYR A 1 101 ? 8.82 1.303 -14.133 1 97.56 101 TYR A N 1
ATOM 784 C CA . TYR A 1 101 ? 9.117 -0.117 -13.992 1 97.56 101 TYR A CA 1
ATOM 785 C C . TYR A 1 101 ? 7.844 -0.927 -13.789 1 97.56 101 TYR A C 1
ATOM 787 O O . TYR A 1 101 ? 7.645 -1.953 -14.445 1 97.56 101 TYR A O 1
ATOM 795 N N . GLY A 1 102 ? 7.004 -0.538 -12.852 1 97.69 102 GLY A N 1
ATOM 796 C CA . GLY A 1 102 ? 5.758 -1.241 -12.602 1 97.69 102 GLY A CA 1
ATOM 797 C C . GLY A 1 102 ? 4.828 -1.262 -13.797 1 97.69 102 GLY A C 1
ATOM 798 O O . GLY A 1 102 ? 4.227 -2.293 -14.109 1 97.69 102 GLY A O 1
ATOM 799 N N . SER A 1 103 ? 4.723 -0.105 -14.469 1 98.56 103 SER A N 1
ATOM 800 C CA . SER A 1 103 ? 3.877 -0.018 -15.656 1 98.56 103 SER A CA 1
ATOM 801 C C . SER A 1 103 ? 4.387 -0.932 -16.766 1 98.56 103 SER A C 1
ATOM 803 O O . SER A 1 103 ? 3.598 -1.588 -17.453 1 98.56 103 SER A O 1
ATOM 805 N N . ARG A 1 104 ? 5.695 -0.917 -16.938 1 97.5 104 ARG A N 1
ATOM 806 C CA . ARG A 1 104 ? 6.273 -1.842 -17.906 1 97.5 104 ARG A CA 1
ATOM 807 C C . ARG A 1 104 ? 5.883 -3.281 -17.578 1 97.5 104 ARG A C 1
ATOM 809 O O . ARG A 1 104 ? 5.5 -4.035 -18.484 1 97.5 104 ARG A O 1
ATOM 816 N N . THR A 1 105 ? 5.965 -3.68 -16.391 1 96 105 THR A N 1
ATOM 817 C CA . THR A 1 105 ? 5.648 -5.039 -15.961 1 96 105 THR A CA 1
ATOM 818 C C . THR A 1 105 ? 4.18 -5.363 -16.219 1 96 105 THR A C 1
ATOM 820 O O . THR A 1 105 ? 3.861 -6.43 -16.75 1 96 105 THR A O 1
ATOM 823 N N . ILE A 1 106 ? 3.283 -4.445 -15.898 1 97.5 106 ILE A N 1
ATOM 824 C CA . ILE A 1 106 ? 1.85 -4.645 -16.078 1 97.5 106 ILE A CA 1
ATOM 825 C C . ILE A 1 106 ? 1.529 -4.77 -17.562 1 97.5 106 ILE A C 1
ATOM 827 O O . ILE A 1 106 ? 0.807 -5.68 -17.984 1 97.5 106 ILE A O 1
ATOM 831 N N . ILE A 1 107 ? 2.115 -3.916 -18.344 1 97.56 107 ILE A N 1
ATOM 832 C CA . ILE A 1 107 ? 1.854 -3.893 -19.781 1 97.56 107 ILE A CA 1
ATOM 833 C C . ILE A 1 107 ? 2.42 -5.152 -20.422 1 97.56 107 ILE A C 1
ATOM 835 O O . ILE A 1 107 ? 1.738 -5.812 -21.219 1 97.56 107 ILE A O 1
ATOM 839 N N . MET A 1 108 ? 3.602 -5.523 -20.125 1 96.62 108 MET A N 1
ATOM 840 C CA . MET A 1 108 ? 4.215 -6.715 -20.703 1 96.62 108 MET A CA 1
ATOM 841 C C . MET A 1 108 ? 3.43 -7.969 -20.344 1 96.62 108 MET A C 1
ATOM 843 O O . MET A 1 108 ? 3.232 -8.852 -21.172 1 96.62 108 MET A O 1
ATOM 847 N N . THR A 1 109 ? 3.064 -8.078 -19.094 1 95.69 109 THR A N 1
ATOM 848 C CA . THR A 1 109 ? 2.305 -9.242 -18.656 1 95.69 109 THR A CA 1
ATOM 849 C C . THR A 1 109 ? 0.938 -9.281 -19.344 1 95.69 109 THR A C 1
ATOM 851 O O . THR A 1 109 ? 0.48 -10.344 -19.766 1 95.69 109 THR A O 1
ATOM 854 N N . ASN A 1 110 ? 0.301 -8.148 -19.438 1 96.88 110 ASN A N 1
ATOM 855 C CA . ASN A 1 110 ? -0.988 -8.047 -20.109 1 96.88 110 ASN A CA 1
ATOM 856 C C . ASN A 1 110 ? -0.893 -8.484 -21.562 1 96.88 110 ASN A C 1
ATOM 858 O O . ASN A 1 110 ? -1.822 -9.094 -22.094 1 96.88 110 ASN A O 1
ATOM 862 N N . MET A 1 111 ? 0.194 -8.336 -22.109 1 95.88 111 MET A N 1
ATOM 863 C CA . MET A 1 111 ? 0.4 -8.648 -23.531 1 95.88 111 MET A CA 1
ATOM 864 C C . MET A 1 111 ? 0.927 -10.07 -23.703 1 95.88 111 MET A C 1
ATOM 866 O O . MET A 1 111 ? 1.17 -10.516 -24.812 1 95.88 111 MET A O 1
ATOM 870 N N . GLY A 1 112 ? 1.117 -10.734 -22.625 1 91.75 112 GLY A N 1
ATOM 871 C CA . GLY A 1 112 ? 1.59 -12.109 -22.703 1 91.75 112 GLY A CA 1
ATOM 872 C C . GLY A 1 112 ? 3.076 -12.211 -23 1 91.75 112 GLY A C 1
ATOM 873 O O . GLY A 1 112 ? 3.537 -13.211 -23.547 1 91.75 112 GLY A O 1
ATOM 874 N N . MET A 1 113 ? 3.803 -11.273 -22.609 1 90.5 113 MET A N 1
ATOM 875 C CA . MET A 1 113 ? 5.227 -11.234 -22.938 1 90.5 113 MET A CA 1
ATOM 876 C C . MET A 1 113 ? 6.066 -11.727 -21.766 1 90.5 113 MET A C 1
ATOM 878 O O . MET A 1 113 ? 7.293 -11.641 -21.781 1 90.5 113 MET A O 1
ATOM 882 N N . VAL A 1 114 ? 5.461 -12.164 -20.781 1 82.06 114 VAL A N 1
ATOM 883 C CA . VAL A 1 114 ? 6.172 -12.719 -19.641 1 82.06 114 VAL A CA 1
ATOM 884 C C . VAL A 1 114 ? 5.734 -14.164 -19.406 1 82.06 114 VAL A C 1
ATOM 886 O O . VAL A 1 114 ? 4.621 -14.547 -19.781 1 82.06 114 VAL A O 1
ATOM 889 N N . MET B 1 1 ? 3.4 23.906 17.328 1 38.31 1 MET B N 1
ATOM 890 C CA . MET B 1 1 ? 2.18 23.188 17.688 1 38.31 1 MET B CA 1
ATOM 891 C C . MET B 1 1 ? 2.457 21.703 17.875 1 38.31 1 MET B C 1
ATOM 893 O O . MET B 1 1 ? 3.205 21.109 17.109 1 38.31 1 MET B O 1
ATOM 897 N N . ARG B 1 2 ? 2.445 21.062 18.969 1 47.06 2 ARG B N 1
ATOM 898 C CA . ARG B 1 2 ? 2.822 19.703 19.359 1 47.06 2 ARG B CA 1
ATOM 899 C C . ARG B 1 2 ? 2.148 18.672 18.469 1 47.06 2 ARG B C 1
ATOM 901 O O . ARG B 1 2 ? 0.921 18.656 18.344 1 47.06 2 ARG B O 1
ATOM 908 N N . GLU B 1 3 ? 2.809 18.141 17.531 1 66.38 3 GLU B N 1
ATOM 909 C CA . GLU B 1 3 ? 2.229 17.094 16.688 1 66.38 3 GLU B CA 1
ATOM 910 C C . GLU B 1 3 ? 1.527 16.047 17.547 1 66.38 3 GLU B C 1
ATOM 912 O O . GLU B 1 3 ? 2.076 15.578 18.547 1 66.38 3 GLU B O 1
ATOM 917 N N . SER B 1 4 ? 0.265 15.906 17.406 1 82.88 4 SER B N 1
ATOM 918 C CA . SER B 1 4 ? -0.541 14.961 18.172 1 82.88 4 SER B CA 1
ATOM 919 C C . SER B 1 4 ? 0.034 13.547 18.078 1 82.88 4 SER B C 1
ATOM 921 O O . SER B 1 4 ? 0.791 13.234 17.156 1 82.88 4 SER B O 1
ATOM 923 N N . THR B 1 5 ? -0.027 12.883 19.188 1 88.94 5 THR B N 1
ATOM 924 C CA . THR B 1 5 ? 0.365 11.477 19.219 1 88.94 5 THR B CA 1
ATOM 925 C C . THR B 1 5 ? -0.154 10.742 17.984 1 88.94 5 THR B C 1
ATOM 927 O O . THR B 1 5 ? 0.555 9.922 17.406 1 88.94 5 THR B O 1
ATOM 930 N N . ILE B 1 6 ? -1.273 11.078 17.547 1 87.62 6 ILE B N 1
ATOM 931 C CA . ILE B 1 6 ? -1.889 10.461 16.375 1 87.62 6 ILE B CA 1
ATOM 932 C C . ILE B 1 6 ? -1.062 10.766 15.125 1 87.62 6 ILE B C 1
ATOM 934 O O . ILE B 1 6 ? -0.822 9.883 14.297 1 87.62 6 ILE B O 1
ATOM 938 N N . MET B 1 7 ? -0.614 11.961 15.039 1 90.12 7 MET B N 1
ATOM 939 C CA . MET B 1 7 ? 0.179 12.359 13.883 1 90.12 7 MET B CA 1
ATOM 940 C C . MET B 1 7 ? 1.554 11.695 13.906 1 90.12 7 MET B C 1
ATOM 942 O O . MET B 1 7 ? 2.086 11.312 12.859 1 90.12 7 MET B O 1
ATOM 946 N N . LYS B 1 8 ? 2.105 11.578 15.086 1 93.38 8 LYS B N 1
ATOM 947 C CA . LYS B 1 8 ? 3.391 10.891 15.21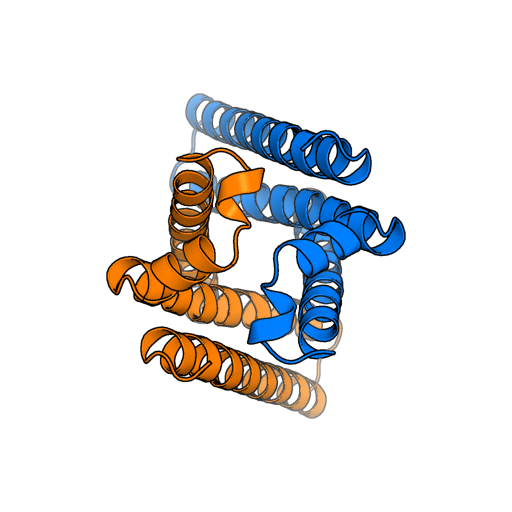1 1 93.38 8 LYS B CA 1
ATOM 948 C C . LYS B 1 8 ? 3.277 9.43 14.797 1 93.38 8 LYS B C 1
ATOM 950 O O . LYS B 1 8 ? 4.164 8.898 14.133 1 93.38 8 LYS B O 1
ATOM 955 N N . ILE B 1 9 ? 2.223 8.852 15.211 1 95 9 ILE B N 1
ATOM 956 C CA . ILE B 1 9 ? 1.978 7.465 14.836 1 95 9 ILE B CA 1
ATOM 957 C C . ILE B 1 9 ? 1.796 7.363 13.32 1 95 9 ILE B C 1
ATOM 959 O O . ILE B 1 9 ? 2.34 6.461 12.68 1 95 9 ILE B O 1
ATOM 963 N N . HIS B 1 10 ? 1.099 8.281 12.742 1 96.38 10 HIS B N 1
ATOM 964 C CA . HIS B 1 10 ? 0.853 8.289 11.305 1 96.38 10 HIS B CA 1
ATOM 965 C C . HIS B 1 10 ? 2.156 8.414 10.523 1 96.38 10 HIS B C 1
ATOM 967 O O . HIS B 1 10 ? 2.418 7.625 9.609 1 96.38 10 HIS B O 1
ATOM 973 N N . TYR B 1 11 ? 2.996 9.367 10.969 1 95.69 11 TYR B N 1
ATOM 974 C CA . TYR B 1 11 ? 4.277 9.57 10.305 1 95.69 11 TYR B CA 1
ATOM 975 C C . TYR B 1 11 ? 5.199 8.375 10.516 1 95.69 11 TYR B C 1
ATOM 977 O O . TYR B 1 11 ? 5.898 7.945 9.594 1 95.69 11 TYR B O 1
ATOM 985 N N . GLY B 1 12 ? 5.184 7.914 11.734 1 97.25 12 GLY B N 1
ATOM 986 C CA . GLY B 1 12 ? 6.043 6.785 12.047 1 97.25 12 GLY B CA 1
ATOM 987 C C . GLY B 1 12 ? 5.688 5.531 11.273 1 97.25 12 GLY B C 1
ATOM 988 O O . GLY B 1 12 ? 6.57 4.848 10.75 1 97.25 12 GLY B O 1
ATOM 989 N N . THR B 1 13 ? 4.438 5.238 11.172 1 98.31 13 THR B N 1
ATOM 990 C CA . THR B 1 13 ? 4.004 4.047 10.453 1 98.31 13 THR B CA 1
ATOM 991 C C . THR B 1 13 ? 4.234 4.207 8.953 1 98.31 13 THR B C 1
ATOM 993 O O . THR B 1 13 ? 4.559 3.24 8.266 1 98.31 13 THR B O 1
ATOM 996 N N . ALA B 1 14 ? 4.094 5.434 8.5 1 97.94 14 ALA B N 1
ATOM 997 C CA . ALA B 1 14 ? 4.371 5.691 7.09 1 97.94 14 ALA B CA 1
ATOM 998 C C . ALA B 1 14 ? 5.84 5.445 6.762 1 97.94 14 ALA B C 1
ATOM 1000 O O . ALA B 1 14 ? 6.16 4.781 5.773 1 97.94 14 ALA B O 1
ATOM 1001 N N . LEU B 1 15 ? 6.711 5.949 7.562 1 97.56 15 LEU B N 1
ATOM 1002 C CA . LEU B 1 15 ? 8.141 5.809 7.332 1 97.56 15 LEU B CA 1
ATOM 1003 C C . LEU B 1 15 ? 8.562 4.348 7.402 1 97.56 15 LEU B C 1
ATOM 1005 O O . LEU B 1 15 ? 9.312 3.869 6.547 1 97.56 15 LEU B O 1
ATOM 1009 N N . ALA B 1 16 ? 8.117 3.701 8.391 1 98.5 16 ALA B N 1
ATOM 1010 C CA . ALA B 1 16 ? 8.438 2.283 8.531 1 98.5 16 ALA B CA 1
ATOM 1011 C C . ALA B 1 16 ? 7.867 1.477 7.363 1 98.5 16 ALA B C 1
ATOM 1013 O O . ALA B 1 16 ? 8.547 0.602 6.816 1 98.5 16 ALA B O 1
ATOM 1014 N N . ALA B 1 17 ? 6.652 1.74 6.953 1 98.25 17 ALA B N 1
ATOM 1015 C CA . ALA B 1 17 ? 6 1.006 5.867 1 98.25 17 ALA B CA 1
ATOM 1016 C C . ALA B 1 17 ? 6.73 1.219 4.547 1 98.25 17 ALA B C 1
ATOM 1018 O O . ALA B 1 17 ? 6.945 0.27 3.787 1 98.25 17 ALA B O 1
ATOM 1019 N N . VAL B 1 18 ? 7.082 2.475 4.301 1 97.94 18 VAL B N 1
ATOM 1020 C CA . VAL B 1 18 ? 7.758 2.762 3.041 1 97.94 18 VAL B CA 1
ATOM 1021 C C . VAL B 1 18 ? 9.078 1.992 2.977 1 97.94 18 VAL B C 1
ATOM 1023 O O . VAL B 1 18 ? 9.438 1.457 1.927 1 97.94 18 VAL B O 1
ATOM 1026 N N . ALA B 1 19 ? 9.852 1.919 4.062 1 97.94 19 ALA B N 1
ATOM 1027 C CA . ALA B 1 19 ? 11.102 1.175 4.105 1 97.94 19 ALA B CA 1
ATOM 1028 C C . ALA B 1 19 ? 10.867 -0.312 3.857 1 97.94 19 ALA B C 1
ATOM 1030 O O . ALA B 1 19 ? 11.57 -0.932 3.055 1 97.94 19 ALA B O 1
ATOM 1031 N N . LEU B 1 20 ? 9.875 -0.827 4.438 1 98.62 20 LEU B N 1
ATOM 1032 C CA . LEU B 1 20 ? 9.625 -2.26 4.324 1 98.62 20 LEU B CA 1
ATOM 1033 C C . LEU B 1 20 ? 9.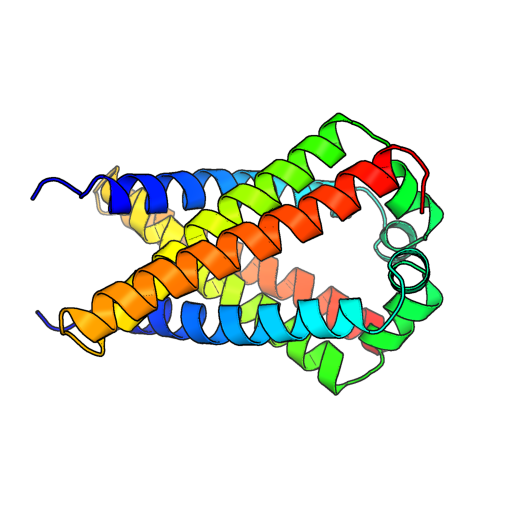016 -2.596 2.965 1 98.62 20 LEU B C 1
ATOM 1035 O O . LEU B 1 20 ? 9.273 -3.668 2.412 1 98.62 20 LEU B O 1
ATOM 1039 N N . VAL B 1 21 ? 8.18 -1.76 2.428 1 97.88 21 VAL B N 1
ATOM 1040 C CA . VAL B 1 21 ? 7.633 -1.971 1.092 1 97.88 21 VAL B CA 1
ATOM 1041 C C . VAL B 1 21 ? 8.758 -1.938 0.061 1 97.88 21 VAL B C 1
ATOM 1043 O O . VAL B 1 21 ? 8.75 -2.715 -0.898 1 97.88 21 VAL B O 1
ATOM 1046 N N . ALA B 1 22 ? 9.727 -1.032 0.291 1 96.62 22 ALA B N 1
ATOM 1047 C CA . ALA B 1 22 ? 10.883 -0.989 -0.602 1 96.62 22 ALA B CA 1
ATOM 1048 C C . ALA B 1 22 ? 11.641 -2.309 -0.572 1 96.62 22 ALA B C 1
ATOM 1050 O O . ALA B 1 22 ? 12.016 -2.844 -1.62 1 96.62 22 ALA B O 1
ATOM 1051 N N . VAL B 1 23 ? 11.859 -2.844 0.569 1 97.38 23 VAL B N 1
ATOM 1052 C CA . VAL B 1 23 ? 12.531 -4.129 0.701 1 97.38 23 VAL B CA 1
ATOM 1053 C C . VAL B 1 23 ? 11.703 -5.223 0.033 1 97.38 23 VAL B C 1
ATOM 1055 O O . VAL B 1 23 ? 12.242 -6.09 -0.658 1 97.38 23 VAL B O 1
ATOM 1058 N N . HIS B 1 24 ? 10.383 -5.23 0.261 1 96.31 24 HIS B N 1
ATOM 1059 C CA . HIS B 1 24 ? 9.469 -6.188 -0.351 1 96.31 24 HIS B CA 1
ATOM 1060 C C . HIS B 1 24 ? 9.586 -6.172 -1.871 1 96.31 24 HIS B C 1
ATOM 1062 O O . HIS B 1 24 ? 9.734 -7.223 -2.498 1 96.31 24 HIS B O 1
ATOM 1068 N N . ILE B 1 25 ? 9.617 -4.941 -2.449 1 95.19 25 ILE B N 1
ATOM 1069 C CA . ILE B 1 25 ? 9.727 -4.793 -3.896 1 95.19 25 ILE B CA 1
ATOM 1070 C C . ILE B 1 25 ? 11.086 -5.293 -4.367 1 95.19 25 ILE B C 1
ATOM 1072 O O . ILE B 1 25 ? 11.188 -5.992 -5.379 1 95.19 25 ILE B O 1
ATOM 1076 N N . LEU B 1 26 ? 12.172 -4.965 -3.633 1 94.88 26 LEU B N 1
ATOM 1077 C CA . LEU B 1 26 ? 13.523 -5.371 -4.012 1 94.88 26 LEU B CA 1
ATOM 1078 C C . LEU B 1 26 ? 13.672 -6.891 -3.961 1 94.88 26 LEU B C 1
ATOM 1080 O O . LEU B 1 26 ? 14.328 -7.48 -4.816 1 94.88 26 LEU B O 1
ATOM 1084 N N . MET B 1 27 ? 13.039 -7.504 -3.072 1 93.44 27 MET B N 1
ATOM 1085 C CA . MET B 1 27 ? 13.094 -8.961 -2.967 1 93.44 27 MET B CA 1
ATOM 1086 C C . MET B 1 27 ? 12.391 -9.617 -4.148 1 93.44 27 MET B C 1
ATOM 1088 O O . MET B 1 27 ? 12.812 -10.672 -4.621 1 93.44 27 MET B O 1
ATOM 1092 N N . ARG B 1 28 ? 11.359 -8.969 -4.609 1 91.19 28 ARG B N 1
ATOM 1093 C CA . ARG B 1 28 ? 10.633 -9.508 -5.754 1 91.19 28 ARG B CA 1
ATOM 1094 C C . ARG B 1 28 ? 11.422 -9.328 -7.043 1 91.19 28 ARG B C 1
ATOM 1096 O O . ARG B 1 28 ? 11.219 -10.055 -8.016 1 91.19 28 ARG B O 1
ATOM 1103 N N . MET B 1 29 ? 12.383 -8.438 -7.008 1 92.75 29 MET B N 1
ATOM 1104 C CA . MET B 1 29 ? 13.148 -8.133 -8.211 1 92.75 29 MET B CA 1
ATOM 1105 C C . MET B 1 29 ? 14.398 -9 -8.297 1 92.75 29 MET B C 1
ATOM 1107 O O . MET B 1 29 ? 15.18 -8.883 -9.234 1 92.75 29 MET B O 1
ATOM 1111 N N . THR B 1 30 ? 14.586 -9.867 -7.355 1 93.06 30 THR B N 1
ATOM 1112 C CA . THR B 1 30 ? 15.766 -10.719 -7.344 1 93.06 30 THR B CA 1
ATOM 1113 C C . THR B 1 30 ? 15.625 -11.859 -8.344 1 93.06 30 THR B C 1
ATOM 1115 O O . THR B 1 30 ? 16.578 -12.578 -8.625 1 93.06 30 THR B O 1
ATOM 1118 N N . MET B 1 31 ? 14.492 -12.078 -8.828 1 92.31 31 MET B N 1
ATOM 1119 C CA . MET B 1 31 ? 14.211 -13.07 -9.867 1 92.31 31 MET B CA 1
ATOM 1120 C C . MET B 1 31 ? 13.336 -12.477 -10.969 1 92.31 31 MET B C 1
ATOM 1122 O O . MET B 1 31 ? 12.82 -11.367 -10.82 1 92.31 31 MET B O 1
ATOM 1126 N N . ASN B 1 32 ? 13.336 -13.172 -12.039 1 92 32 ASN B N 1
ATOM 1127 C CA . ASN B 1 32 ? 12.461 -12.68 -13.094 1 92 32 ASN B CA 1
ATOM 1128 C C . ASN B 1 32 ? 10.992 -12.727 -12.68 1 92 32 ASN B C 1
ATOM 1130 O O . ASN B 1 32 ? 10.617 -13.516 -11.82 1 92 32 ASN B O 1
ATOM 1134 N N . PHE B 1 33 ? 10.219 -11.875 -13.297 1 92 33 PHE B N 1
ATOM 1135 C CA . PHE B 1 33 ? 8.836 -11.648 -12.883 1 92 33 PHE B CA 1
ATOM 1136 C C . PHE B 1 33 ? 8.031 -12.938 -12.961 1 92 33 PHE B C 1
ATOM 1138 O O . PHE B 1 33 ? 7.281 -13.266 -12.039 1 92 33 PHE B O 1
ATOM 1145 N N . ALA B 1 34 ? 8.188 -13.695 -14.062 1 90.12 34 ALA B N 1
ATOM 1146 C CA . ALA B 1 34 ? 7.441 -14.938 -14.219 1 90.12 34 ALA B CA 1
ATOM 1147 C C . ALA B 1 34 ? 7.75 -15.914 -13.094 1 90.12 34 ALA B C 1
ATOM 1149 O O . ALA B 1 34 ? 6.844 -16.516 -12.523 1 90.12 34 ALA B O 1
ATOM 1150 N N . ASP B 1 35 ? 8.969 -16.031 -12.758 1 92.75 35 ASP B N 1
ATOM 1151 C CA . ASP B 1 35 ? 9.391 -16.922 -11.688 1 92.75 35 ASP B CA 1
ATOM 1152 C C . ASP B 1 35 ? 8.844 -16.469 -10.336 1 92.75 35 ASP B C 1
ATOM 1154 O O . ASP B 1 35 ? 8.5 -17.281 -9.484 1 92.75 35 ASP B O 1
ATOM 1158 N N . SER B 1 36 ? 8.75 -15.172 -10.164 1 92.62 36 SER B N 1
ATOM 1159 C CA . SER B 1 36 ? 8.32 -14.609 -8.891 1 92.62 36 SER B CA 1
ATOM 1160 C C . SER B 1 36 ? 6.832 -14.875 -8.648 1 92.62 36 SER B C 1
ATOM 1162 O O . SER B 1 36 ? 6.359 -14.781 -7.512 1 92.62 36 SER B O 1
ATOM 1164 N N . LEU B 1 37 ? 6.145 -15.305 -9.68 1 91.38 37 LEU B N 1
ATOM 1165 C CA . LEU B 1 37 ? 4.707 -15.531 -9.586 1 91.38 37 LEU B CA 1
ATOM 1166 C C . LEU B 1 37 ? 4.398 -17.016 -9.391 1 91.38 37 LEU B C 1
ATOM 1168 O O . LEU B 1 37 ? 3.25 -17.375 -9.125 1 91.38 37 LEU B O 1
ATOM 1172 N N . GLU B 1 38 ? 5.422 -17.844 -9.578 1 92.12 38 GLU B N 1
ATOM 1173 C CA . GLU B 1 38 ? 5.168 -19.266 -9.445 1 92.12 38 GLU B CA 1
ATOM 1174 C C . GLU B 1 38 ? 4.68 -19.609 -8.039 1 92.12 38 GLU B C 1
ATOM 1176 O O . GLU B 1 38 ? 5.188 -19.078 -7.051 1 92.12 38 GLU B O 1
ATOM 1181 N N . TYR B 1 39 ? 3.709 -20.531 -8.078 1 91.5 39 TYR B N 1
ATOM 1182 C CA . TYR B 1 39 ? 3.092 -20.938 -6.824 1 91.5 39 TYR B CA 1
ATOM 1183 C C . TYR B 1 39 ? 4.145 -21.375 -5.812 1 91.5 39 TYR B C 1
ATOM 1185 O O . TYR B 1 39 ? 4.141 -20.922 -4.668 1 91.5 39 TYR B O 1
ATOM 1193 N N . GLU B 1 40 ? 4.988 -22.188 -6.207 1 93 40 GLU B N 1
ATOM 1194 C CA . GLU B 1 40 ? 6 -22.734 -5.309 1 93 40 GLU B CA 1
ATOM 1195 C C . GLU B 1 40 ? 6.934 -21.641 -4.797 1 93 40 GLU B C 1
ATOM 1197 O O . GLU B 1 40 ? 7.41 -21.703 -3.662 1 93 40 GLU B O 1
ATOM 1202 N N . THR B 1 41 ? 7.227 -20.734 -5.574 1 93.75 41 THR B N 1
ATOM 1203 C CA . THR B 1 41 ? 8.094 -19.625 -5.184 1 93.75 41 THR B CA 1
ATOM 1204 C C . THR B 1 41 ? 7.41 -18.75 -4.137 1 93.75 41 THR B C 1
ATOM 1206 O O . THR B 1 41 ? 8.016 -18.406 -3.119 1 93.75 41 THR B O 1
ATOM 1209 N N . VAL B 1 42 ? 6.164 -18.391 -4.375 1 93.5 42 VAL B N 1
ATOM 1210 C CA . VAL B 1 42 ? 5.41 -17.562 -3.441 1 93.5 42 VAL B CA 1
ATOM 1211 C C . VAL B 1 42 ? 5.266 -18.297 -2.105 1 93.5 42 VAL B C 1
ATOM 1213 O O . VAL B 1 42 ? 5.469 -17.703 -1.044 1 93.5 42 VAL B O 1
ATOM 1216 N N . LEU B 1 43 ? 4.98 -19.562 -2.188 1 93.69 43 LEU B N 1
ATOM 1217 C CA . LEU B 1 43 ? 4.844 -20.344 -0.968 1 93.69 43 LEU B CA 1
ATOM 1218 C C . LEU B 1 43 ? 6.156 -20.391 -0.196 1 93.69 43 LEU B C 1
ATOM 1220 O O . LEU B 1 43 ? 6.164 -20.297 1.033 1 93.69 43 LEU B O 1
ATOM 1224 N N . ALA B 1 44 ? 7.184 -20.594 -0.86 1 94.75 44 ALA B N 1
ATOM 1225 C CA . ALA B 1 44 ? 8.492 -20.625 -0.218 1 94.75 44 ALA B CA 1
ATOM 1226 C C . ALA B 1 44 ? 8.773 -19.328 0.517 1 94.75 44 ALA B C 1
ATOM 1228 O O . ALA B 1 44 ? 9.383 -19.328 1.593 1 94.75 44 ALA B O 1
ATOM 1229 N N . ASN B 1 45 ? 8.391 -18.203 -0.061 1 94.31 45 ASN B N 1
ATOM 1230 C CA . ASN B 1 45 ? 8.547 -16.906 0.596 1 94.31 45 ASN B CA 1
ATOM 1231 C C . ASN B 1 45 ? 7.738 -16.844 1.889 1 94.31 45 ASN B C 1
ATOM 1233 O O . ASN B 1 45 ? 8.234 -16.359 2.908 1 94.31 45 ASN B O 1
ATOM 1237 N N . TYR B 1 46 ? 6.555 -17.328 1.861 1 96.38 46 TYR B N 1
ATOM 1238 C CA . TYR B 1 46 ? 5.719 -17.328 3.055 1 96.38 46 TYR B CA 1
ATOM 1239 C C . TYR B 1 46 ? 6.309 -18.219 4.137 1 96.38 46 TYR B C 1
ATOM 1241 O O . TYR B 1 46 ? 6.125 -17.969 5.332 1 96.38 46 TYR B O 1
ATOM 1249 N N . LYS B 1 47 ? 6.961 -19.234 3.746 1 96.62 47 LYS B N 1
ATOM 1250 C CA . LYS B 1 47 ? 7.547 -20.172 4.703 1 96.62 47 LYS B CA 1
ATOM 1251 C C . LYS B 1 47 ? 8.844 -19.625 5.289 1 96.62 47 LYS B C 1
ATOM 1253 O O . LYS B 1 47 ? 9.266 -20.031 6.367 1 96.62 47 LYS B O 1
ATOM 1258 N N . PHE B 1 48 ? 9.453 -18.797 4.539 1 97.5 48 PHE B N 1
ATOM 1259 C CA . PHE B 1 48 ? 10.648 -18.125 5.027 1 97.5 48 PHE B CA 1
ATOM 1260 C C . PHE B 1 48 ? 10.297 -17.125 6.125 1 97.5 48 PHE B C 1
ATOM 1262 O O . PHE B 1 48 ? 9.719 -16.078 5.852 1 97.5 48 PHE B O 1
ATOM 1269 N N . ILE B 1 49 ? 10.695 -17.359 7.297 1 97.62 49 ILE B N 1
ATOM 1270 C CA . ILE B 1 49 ? 10.219 -16.688 8.5 1 97.62 49 ILE B CA 1
ATOM 1271 C C . ILE B 1 49 ? 10.523 -15.195 8.406 1 97.62 49 ILE B C 1
ATOM 1273 O O . ILE B 1 49 ? 9.648 -14.359 8.648 1 97.62 49 ILE B O 1
ATOM 1277 N N . PRO B 1 50 ? 11.75 -14.727 8.062 1 97.62 50 PRO B N 1
ATOM 1278 C CA . PRO B 1 50 ? 12.008 -13.281 7.965 1 97.62 50 PRO B CA 1
ATOM 1279 C C . PRO B 1 50 ? 11.07 -12.586 6.977 1 97.62 50 PRO B C 1
ATOM 1281 O O . PRO B 1 50 ? 10.633 -11.461 7.227 1 97.62 50 PRO B O 1
ATOM 1284 N N . TYR B 1 51 ? 10.789 -13.211 5.945 1 97.75 51 TYR B N 1
ATOM 1285 C CA . TYR B 1 51 ? 9.883 -12.625 4.965 1 97.75 51 TYR B CA 1
ATOM 1286 C C . TYR B 1 51 ? 8.461 -12.57 5.496 1 97.75 51 TYR B C 1
ATOM 1288 O O . TYR B 1 51 ? 7.754 -11.578 5.305 1 97.75 51 TYR B O 1
ATOM 1296 N N . ALA B 1 52 ? 8.016 -13.633 6.125 1 97.94 52 ALA B N 1
ATOM 1297 C CA . ALA B 1 52 ? 6.68 -13.664 6.719 1 97.94 52 ALA B CA 1
ATOM 1298 C C . ALA B 1 52 ? 6.516 -12.547 7.75 1 97.94 52 ALA B C 1
ATOM 1300 O O . ALA B 1 52 ? 5.461 -11.914 7.824 1 97.94 52 ALA B O 1
ATOM 1301 N N . ILE B 1 53 ? 7.527 -12.352 8.523 1 98.56 53 ILE B N 1
ATOM 1302 C CA . ILE B 1 53 ? 7.504 -11.281 9.516 1 98.56 53 ILE B CA 1
ATOM 1303 C C . ILE B 1 53 ? 7.398 -9.93 8.812 1 98.56 53 ILE B C 1
ATOM 1305 O O . ILE B 1 53 ? 6.66 -9.047 9.258 1 98.56 53 ILE B O 1
ATOM 1309 N N . MET B 1 54 ? 8.156 -9.789 7.742 1 98.5 54 MET B N 1
ATOM 1310 C CA . MET B 1 54 ? 8.094 -8.547 6.977 1 98.5 54 MET B CA 1
ATOM 1311 C C . MET B 1 54 ? 6.68 -8.312 6.445 1 98.5 54 MET B C 1
ATOM 1313 O O . MET B 1 54 ? 6.156 -7.199 6.543 1 98.5 54 MET B O 1
ATOM 1317 N N . LEU B 1 55 ? 6.109 -9.375 5.926 1 98.31 55 LEU B N 1
ATOM 1318 C CA . LEU B 1 55 ? 4.746 -9.258 5.418 1 98.31 55 LEU B CA 1
ATOM 1319 C C . LEU B 1 55 ? 3.787 -8.852 6.535 1 98.31 55 LEU B C 1
ATOM 1321 O O . LEU B 1 55 ? 2.9 -8.023 6.324 1 98.31 55 LEU B O 1
ATOM 1325 N N . GLU B 1 56 ? 3.943 -9.453 7.668 1 98.81 56 GLU B N 1
ATOM 1326 C CA . GLU B 1 56 ? 3.105 -9.117 8.82 1 98.81 56 GLU B CA 1
ATOM 1327 C C . GLU B 1 56 ? 3.273 -7.656 9.219 1 98.81 56 GLU B C 1
ATOM 1329 O O . GLU B 1 56 ? 2.291 -6.965 9.492 1 98.81 56 GLU B O 1
ATOM 1334 N N . LEU B 1 57 ? 4.52 -7.242 9.266 1 98.88 57 LEU B N 1
ATOM 1335 C CA . LEU B 1 57 ? 4.789 -5.859 9.648 1 98.88 57 LEU B CA 1
ATOM 1336 C C . LEU B 1 57 ? 4.195 -4.891 8.625 1 98.88 57 LEU B C 1
ATOM 1338 O O . LEU B 1 57 ? 3.617 -3.869 9 1 98.88 57 LEU B O 1
ATOM 1342 N N . ILE B 1 58 ? 4.344 -5.199 7.363 1 98.75 58 ILE B N 1
ATOM 1343 C CA . ILE B 1 58 ? 3.762 -4.359 6.324 1 98.75 58 ILE B CA 1
ATOM 1344 C C . ILE B 1 58 ? 2.244 -4.309 6.492 1 98.75 58 ILE B C 1
ATOM 1346 O O . ILE B 1 58 ? 1.644 -3.232 6.426 1 98.75 58 ILE B O 1
ATOM 1350 N N . LEU B 1 59 ? 1.641 -5.402 6.781 1 98.81 59 LEU B N 1
ATOM 1351 C CA . LEU B 1 59 ? 0.198 -5.488 6.98 1 98.81 59 LEU B CA 1
ATOM 1352 C C . LEU B 1 59 ? -0.247 -4.59 8.125 1 98.81 59 LEU B C 1
ATOM 1354 O O . LEU B 1 59 ? -1.169 -3.787 7.973 1 98.81 59 LEU B O 1
ATOM 1358 N N . VAL B 1 60 ? 0.403 -4.684 9.211 1 98.88 60 VAL B N 1
ATOM 1359 C CA . VAL B 1 60 ? 0.003 -3.949 10.406 1 98.88 60 VAL B CA 1
ATOM 1360 C C . VAL B 1 60 ? 0.275 -2.459 10.211 1 98.88 60 VAL B C 1
ATOM 1362 O O . VAL B 1 60 ? -0.589 -1.624 10.484 1 98.88 60 VAL B O 1
ATOM 1365 N N . LEU B 1 61 ? 1.411 -2.094 9.742 1 98.88 61 LEU B N 1
ATOM 1366 C CA . LEU B 1 61 ? 1.808 -0.697 9.594 1 98.88 61 LEU B CA 1
ATOM 1367 C C . LEU B 1 61 ? 0.917 0.014 8.578 1 98.88 61 LEU B C 1
ATOM 1369 O O . LEU B 1 61 ? 0.457 1.131 8.828 1 98.88 61 LEU B O 1
ATOM 1373 N N . LEU B 1 62 ? 0.676 -0.656 7.449 1 98.69 62 LEU B N 1
ATOM 1374 C CA . LEU B 1 62 ? -0.166 -0.039 6.43 1 98.69 62 LEU B CA 1
ATOM 1375 C C . LEU B 1 62 ? -1.61 0.064 6.906 1 98.69 62 LEU B C 1
ATOM 1377 O O . LEU B 1 62 ? -2.316 1.015 6.562 1 98.69 62 LEU B O 1
ATOM 1381 N N . SER B 1 63 ? -2.033 -0.875 7.691 1 98.75 63 SER B N 1
ATOM 1382 C CA . SER B 1 63 ? -3.387 -0.816 8.227 1 98.75 63 SER B CA 1
ATOM 1383 C C . SER B 1 63 ? -3.555 0.364 9.18 1 98.75 63 SER B C 1
ATOM 1385 O O . SER B 1 63 ? -4.5 1.143 9.055 1 98.75 63 SER B O 1
ATOM 1387 N N . VAL B 1 64 ? -2.641 0.45 10.07 1 98.62 64 VAL B N 1
ATOM 1388 C CA . VAL B 1 64 ? -2.717 1.544 11.039 1 98.62 64 VAL B CA 1
ATOM 1389 C C . VAL B 1 64 ? -2.625 2.883 10.305 1 98.62 64 VAL B C 1
ATOM 1391 O O . VAL B 1 64 ? -3.432 3.783 10.547 1 98.62 64 VAL B O 1
ATOM 1394 N N . HIS B 1 65 ? -1.684 3.061 9.461 1 98.5 65 HIS B N 1
ATOM 1395 C CA . HIS B 1 65 ? -1.513 4.281 8.688 1 98.5 65 HIS B CA 1
ATOM 1396 C C . HIS B 1 65 ? -2.758 4.586 7.859 1 98.5 65 HIS B C 1
ATOM 1398 O O . HIS B 1 65 ? -3.273 5.707 7.895 1 98.5 65 HIS B O 1
ATOM 1404 N N . GLY B 1 66 ? -3.197 3.588 7.121 1 98.31 66 GLY B N 1
ATOM 1405 C CA . GLY B 1 66 ? -4.32 3.775 6.215 1 98.31 66 GLY B CA 1
ATOM 1406 C C . GLY B 1 66 ? -5.605 4.152 6.926 1 98.31 66 GLY B C 1
ATOM 1407 O O . GLY B 1 66 ? -6.293 5.094 6.52 1 98.31 66 GLY B O 1
ATOM 1408 N N . PHE B 1 67 ? -5.938 3.469 7.949 1 98.25 67 PHE B N 1
ATOM 1409 C CA . PHE B 1 67 ? -7.203 3.723 8.625 1 98.25 67 PHE B CA 1
ATOM 1410 C C . PHE B 1 67 ? -7.121 5 9.461 1 98.25 67 PHE B C 1
ATOM 1412 O O . PHE B 1 67 ? -8.117 5.719 9.594 1 98.25 67 PHE B O 1
ATOM 1419 N N . ASN B 1 68 ? -5.91 5.27 9.984 1 97.19 68 ASN B N 1
ATOM 1420 C CA . ASN B 1 68 ? -5.742 6.566 10.625 1 97.19 68 ASN B CA 1
ATOM 1421 C C . ASN B 1 68 ? -5.926 7.715 9.633 1 97.19 68 ASN B C 1
ATOM 1423 O O . ASN B 1 68 ? -6.562 8.719 9.953 1 97.19 68 ASN B O 1
ATOM 1427 N N . GLY B 1 69 ? -5.32 7.574 8.547 1 96.25 69 GLY B N 1
ATOM 1428 C CA . GLY B 1 69 ? -5.508 8.586 7.516 1 96.25 69 GLY B CA 1
ATOM 1429 C C . GLY B 1 69 ? -6.953 8.734 7.086 1 96.25 69 GLY B C 1
ATOM 1430 O O . GLY B 1 69 ? -7.441 9.859 6.922 1 96.25 69 GLY B O 1
ATOM 1431 N N . LEU B 1 70 ? -7.574 7.668 6.855 1 97.31 70 LEU B N 1
ATOM 1432 C CA . LEU B 1 70 ? -8.977 7.688 6.465 1 97.31 70 LEU B CA 1
ATOM 1433 C C . LEU B 1 70 ? -9.828 8.375 7.531 1 97.31 70 LEU B C 1
ATOM 1435 O O . LEU B 1 70 ? -10.688 9.195 7.207 1 97.31 70 LEU B O 1
ATOM 1439 N N . ARG B 1 71 ? -9.594 8.008 8.75 1 97.44 71 ARG B N 1
ATOM 1440 C CA . ARG B 1 71 ? -10.297 8.641 9.859 1 97.44 71 ARG B CA 1
ATOM 1441 C C . ARG B 1 71 ? -10.125 10.156 9.828 1 97.44 71 ARG B C 1
ATOM 1443 O O . ARG B 1 71 ? -11.094 10.898 9.969 1 97.44 71 ARG B O 1
ATOM 1450 N N . VAL B 1 72 ? -8.93 10.594 9.594 1 95.06 72 VAL B N 1
ATOM 1451 C CA . VAL B 1 72 ? -8.633 12.016 9.602 1 95.06 72 VAL B CA 1
ATOM 1452 C C . VAL B 1 72 ? -9.375 12.711 8.461 1 95.06 72 VAL B C 1
ATOM 1454 O O . VAL B 1 72 ? -9.984 13.758 8.656 1 95.06 72 VAL B O 1
ATOM 1457 N N . ILE B 1 73 ? -9.32 12.141 7.332 1 95.25 73 ILE B N 1
ATOM 1458 C CA . ILE B 1 73 ? -9.977 12.734 6.172 1 95.25 73 ILE B CA 1
ATOM 1459 C C . ILE B 1 73 ? -11.477 12.828 6.414 1 95.25 73 ILE B C 1
ATOM 1461 O O . ILE B 1 73 ? -12.094 13.859 6.152 1 95.25 73 ILE B O 1
ATOM 1465 N N . LEU B 1 74 ? -12.062 11.781 6.949 1 96.44 74 LEU B N 1
ATOM 1466 C CA . LEU B 1 74 ? -13.5 11.734 7.164 1 96.44 74 LEU B CA 1
ATOM 1467 C C . LEU B 1 74 ? -13.93 12.727 8.242 1 96.44 74 LEU B C 1
ATOM 1469 O O . LEU B 1 74 ? -14.992 13.336 8.148 1 96.44 74 LEU B O 1
ATOM 1473 N N . LEU B 1 75 ? -13.156 12.898 9.219 1 95.81 75 LEU B N 1
ATOM 1474 C CA . LEU B 1 75 ? -13.484 13.812 10.305 1 95.81 75 LEU B CA 1
ATOM 1475 C C . LEU B 1 75 ? -13.297 15.266 9.875 1 95.81 75 LEU B C 1
ATOM 1477 O O . LEU B 1 75 ? -13.852 16.172 10.492 1 95.81 75 LEU B O 1
ATOM 1481 N N . GLU B 1 76 ? -12.508 15.469 8.828 1 92.56 76 GLU B N 1
ATOM 1482 C CA . GLU B 1 76 ? -12.391 16.812 8.266 1 92.56 76 GLU B CA 1
ATOM 1483 C C . GLU B 1 76 ? -13.633 17.172 7.453 1 92.56 76 GLU B C 1
ATOM 1485 O O . GLU B 1 76 ? -13.969 18.359 7.328 1 92.56 76 GLU B O 1
ATOM 1490 N N . LEU B 1 77 ? -14.281 16.234 6.898 1 92.81 77 LEU B N 1
ATOM 1491 C CA . LEU B 1 77 ? -15.438 16.469 6.043 1 92.81 77 LEU B CA 1
ATOM 1492 C C . LEU B 1 77 ? -16.688 16.766 6.879 1 92.81 77 LEU B C 1
ATOM 1494 O O . LEU B 1 77 ? -17.547 17.547 6.457 1 92.81 77 LEU B O 1
ATOM 1498 N N . LYS B 1 78 ? -16.812 16.094 7.906 1 93.12 78 LYS B N 1
ATOM 1499 C CA . LYS B 1 78 ? -17.984 16.203 8.781 1 93.12 78 LYS B CA 1
ATOM 1500 C C . LYS B 1 78 ? -17.594 16.078 10.242 1 93.12 78 LYS B C 1
ATOM 1502 O O . LYS B 1 78 ? -16.703 15.289 10.586 1 93.12 78 LYS B O 1
ATOM 1507 N N . GLN B 1 79 ? -18.312 16.969 11.031 1 93.62 79 GLN B N 1
ATOM 1508 C CA . GLN B 1 79 ? -18.047 16.953 12.461 1 93.62 79 GLN B CA 1
ATOM 1509 C C . GLN B 1 79 ? -19.328 16.672 13.25 1 93.62 79 GLN B C 1
ATOM 1511 O O . GLN B 1 79 ? -20.438 16.766 12.711 1 93.62 79 GLN B O 1
ATOM 1516 N N . GLY B 1 80 ? -19.094 16.234 14.57 1 96.62 80 GLY B N 1
ATOM 1517 C CA . GLY B 1 80 ? -20.172 15.859 15.469 1 96.62 80 GLY B CA 1
ATOM 1518 C C . GLY B 1 80 ? -19.859 14.633 16.297 1 96.62 80 GLY B C 1
ATOM 1519 O O . GLY B 1 80 ? -19.266 13.68 15.805 1 96.62 80 GLY B O 1
ATOM 1520 N N . ARG B 1 81 ? -20.422 14.758 17.438 1 97.25 81 ARG B N 1
ATOM 1521 C CA . ARG B 1 81 ? -20.031 13.742 18.422 1 97.25 81 ARG B CA 1
ATOM 1522 C C . ARG B 1 81 ? -20.422 12.344 17.922 1 97.25 81 ARG B C 1
ATOM 1524 O O . ARG B 1 81 ? -19.609 11.422 17.984 1 97.25 81 ARG B O 1
ATOM 1531 N N . VAL B 1 82 ? -21.609 12.188 17.5 1 97.31 82 VAL B N 1
ATOM 1532 C CA . VAL B 1 82 ? -22.078 10.883 17.062 1 97.31 82 VAL B CA 1
ATOM 1533 C C . VAL B 1 82 ? -21.328 10.43 15.812 1 97.31 82 VAL B C 1
ATOM 1535 O O . VAL B 1 82 ? -20.875 9.289 15.734 1 97.31 82 VAL B O 1
ATOM 1538 N N . TYR B 1 83 ? -21.188 11.305 14.852 1 97.88 83 TYR B N 1
ATOM 1539 C CA . TYR B 1 83 ? -20.484 11.008 13.617 1 97.88 83 TYR B CA 1
ATOM 1540 C C . TYR B 1 83 ? -19.016 10.664 13.891 1 97.88 83 TYR B C 1
ATOM 1542 O O . TYR B 1 83 ? -18.484 9.695 13.352 1 97.88 83 TYR B O 1
ATOM 1550 N N . GLU B 1 84 ? -18.312 11.406 14.789 1 97.75 84 GLU B N 1
ATOM 1551 C CA . GLU B 1 84 ? -16.906 11.188 15.125 1 97.75 84 GLU B CA 1
ATOM 1552 C C . GLU B 1 84 ? -16.703 9.828 15.781 1 97.75 84 GLU B C 1
ATOM 1554 O O . GLU B 1 84 ? -15.734 9.125 15.492 1 97.75 84 GLU B O 1
ATOM 1559 N N . LYS B 1 85 ? -17.656 9.508 16.594 1 98.12 85 LYS B N 1
ATOM 1560 C CA . LYS B 1 85 ? -17.562 8.195 17.234 1 98.12 85 LYS B CA 1
ATOM 1561 C C . LYS B 1 85 ? -17.781 7.082 16.219 1 98.12 85 LYS B C 1
ATOM 1563 O O . LYS B 1 85 ? -17.078 6.074 16.234 1 98.12 85 LYS B O 1
ATOM 1568 N N . ALA B 1 86 ? -18.766 7.297 15.406 1 98.25 86 ALA B N 1
ATOM 1569 C CA . ALA B 1 86 ? -19.062 6.289 14.383 1 98.25 86 ALA B CA 1
ATOM 1570 C C . ALA B 1 86 ? -17.859 6.078 13.461 1 98.25 86 ALA B C 1
ATOM 1572 O O . ALA B 1 86 ? -17.5 4.938 13.164 1 98.25 86 ALA B O 1
ATOM 1573 N N . VAL B 1 87 ? -17.234 7.121 13.039 1 98.12 87 VAL B N 1
ATOM 1574 C CA . VAL B 1 87 ? -16.078 7.055 12.148 1 98.12 87 VAL B CA 1
ATOM 1575 C C . VAL B 1 87 ? -14.898 6.395 12.867 1 98.12 87 VAL B C 1
ATOM 1577 O O . VAL B 1 87 ? -14.25 5.504 12.32 1 98.12 87 VAL B O 1
ATOM 1580 N N . SER B 1 88 ? -14.633 6.789 14.109 1 98.06 88 SER B N 1
ATOM 1581 C CA . SER B 1 88 ? -13.484 6.266 14.852 1 98.06 88 SER B CA 1
ATOM 1582 C C . SER B 1 88 ? -13.641 4.777 15.133 1 98.06 88 SER B C 1
ATOM 1584 O O . SER B 1 88 ? -12.719 3.994 14.906 1 98.06 88 SER B O 1
ATOM 1586 N N . TYR B 1 89 ? -14.82 4.402 15.578 1 98.5 89 TYR B N 1
ATOM 1587 C CA . TYR B 1 89 ? -15.047 2.996 15.883 1 98.5 89 TYR B CA 1
ATOM 1588 C C . TYR B 1 89 ? -15.125 2.166 14.602 1 98.5 89 TYR B C 1
ATOM 1590 O O . TYR B 1 89 ? -14.695 1.009 14.586 1 98.5 89 TYR B O 1
ATOM 1598 N N . GLY B 1 90 ? -15.727 2.709 13.586 1 98.56 90 GLY B N 1
ATOM 1599 C CA . GLY B 1 90 ? -15.758 2.029 12.297 1 98.56 90 GLY B CA 1
ATOM 1600 C C . GLY B 1 90 ? -14.383 1.772 11.727 1 98.56 90 GLY B C 1
ATOM 1601 O O . GLY B 1 90 ? -14.078 0.661 11.289 1 98.56 90 GLY B O 1
ATOM 1602 N N . CYS B 1 91 ? -13.555 2.75 11.75 1 98.31 91 CYS B N 1
ATOM 1603 C CA . CYS B 1 91 ? -12.188 2.604 11.266 1 98.31 91 CYS B CA 1
ATOM 1604 C C . CYS B 1 91 ? -11.406 1.601 12.109 1 98.31 91 CYS B C 1
ATOM 1606 O O . CYS B 1 91 ? -10.664 0.778 11.57 1 98.31 91 CYS B O 1
ATOM 1608 N N . LEU B 1 92 ? -11.609 1.683 13.445 1 98.44 92 LEU B N 1
ATOM 1609 C CA . LEU B 1 92 ? -10.914 0.757 14.336 1 98.44 92 LEU B CA 1
ATOM 1610 C C . LEU B 1 92 ? -11.352 -0.68 14.07 1 98.44 92 LEU B C 1
ATOM 1612 O O . LEU B 1 92 ? -10.523 -1.585 14 1 98.44 92 LEU B O 1
ATOM 1616 N N . ALA B 1 93 ? -12.641 -0.851 13.93 1 98.75 93 ALA B N 1
ATOM 1617 C CA . ALA B 1 93 ? -13.18 -2.188 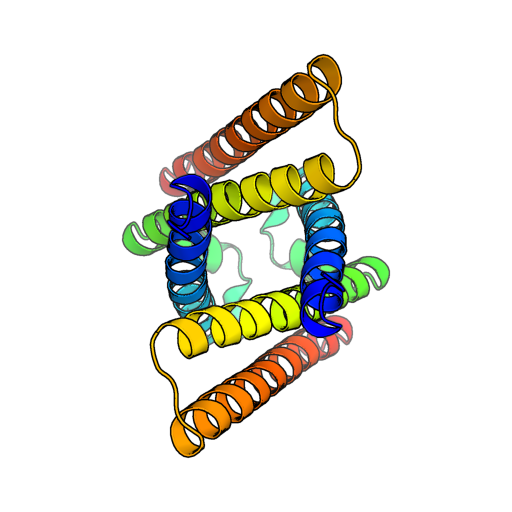13.688 1 98.75 93 ALA B CA 1
ATOM 1618 C C . ALA B 1 93 ? -12.68 -2.74 12.352 1 98.75 93 ALA B C 1
ATOM 1620 O O . ALA B 1 93 ? -12.266 -3.896 12.266 1 98.75 93 ALA B O 1
ATOM 1621 N N . ALA B 1 94 ? -12.719 -1.985 11.344 1 98.5 94 ALA B N 1
ATOM 1622 C CA . ALA B 1 94 ? -12.266 -2.408 10.023 1 98.5 94 ALA B CA 1
ATOM 1623 C C . ALA B 1 94 ? -10.766 -2.701 10.023 1 98.5 94 ALA B C 1
ATOM 1625 O O . ALA B 1 94 ? -10.312 -3.658 9.391 1 98.5 94 ALA B O 1
ATOM 1626 N N . MET B 1 95 ? -10.047 -1.872 10.734 1 98.69 95 MET B N 1
ATOM 1627 C CA . MET B 1 95 ? -8.609 -2.074 10.883 1 98.69 95 MET B CA 1
ATOM 1628 C C . MET B 1 95 ? -8.305 -3.422 11.531 1 98.69 95 MET B C 1
ATOM 1630 O O . MET B 1 95 ? -7.492 -4.191 11.023 1 98.69 95 MET B O 1
ATOM 1634 N N . PHE B 1 96 ? -8.961 -3.729 12.609 1 98.81 96 PHE B N 1
ATOM 1635 C CA . PHE B 1 96 ? -8.742 -4.98 13.32 1 98.81 96 PHE B CA 1
ATOM 1636 C C . PHE B 1 96 ? -9.164 -6.172 12.469 1 98.81 96 PHE B C 1
ATOM 1638 O O . PHE B 1 96 ? -8.5 -7.207 12.469 1 98.81 96 PHE B O 1
ATOM 1645 N N . ALA B 1 97 ? -10.25 -6.043 11.781 1 98.56 97 ALA B N 1
ATOM 1646 C CA . ALA B 1 97 ? -10.711 -7.117 10.906 1 98.56 97 ALA B CA 1
ATOM 1647 C C . ALA B 1 97 ? -9.695 -7.414 9.812 1 98.56 97 ALA B C 1
ATOM 1649 O O . ALA B 1 97 ? -9.391 -8.578 9.531 1 98.56 97 ALA B O 1
ATOM 1650 N N . LEU B 1 98 ? -9.195 -6.398 9.203 1 98.31 98 LEU B N 1
ATOM 1651 C CA . LEU B 1 98 ? -8.211 -6.562 8.133 1 98.31 98 LEU B CA 1
ATOM 1652 C C . LEU B 1 98 ? -6.941 -7.219 8.664 1 98.31 98 LEU B C 1
ATOM 1654 O O . LEU B 1 98 ? -6.422 -8.156 8.055 1 98.31 98 LEU B O 1
ATOM 1658 N N . ILE B 1 99 ? -6.469 -6.734 9.805 1 98.81 99 ILE B N 1
ATOM 1659 C CA . ILE B 1 99 ? -5.246 -7.281 10.391 1 98.81 99 ILE B CA 1
ATOM 1660 C C . ILE B 1 99 ? -5.473 -8.7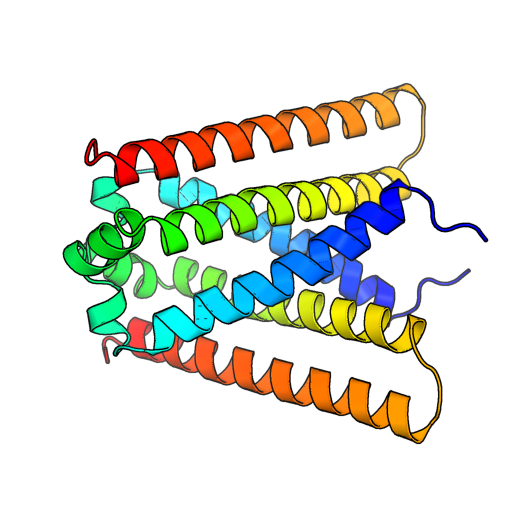34 10.797 1 98.81 99 ILE B C 1
ATOM 1662 O O . ILE B 1 99 ? -4.625 -9.594 10.547 1 98.81 99 ILE B O 1
ATOM 1666 N N . ALA B 1 100 ? -6.598 -9 11.398 1 98.75 100 ALA B N 1
ATOM 1667 C CA . ALA B 1 100 ? -6.902 -10.359 11.82 1 98.75 100 ALA B CA 1
ATOM 1668 C C . ALA B 1 100 ? -6.953 -11.312 10.625 1 98.75 100 ALA B C 1
ATOM 1670 O O . ALA B 1 100 ? -6.359 -12.391 10.656 1 98.75 100 ALA B O 1
ATOM 1671 N N . TYR B 1 101 ? -7.633 -10.93 9.625 1 97.56 101 TYR B N 1
ATOM 1672 C CA . TYR B 1 101 ? -7.758 -11.773 8.438 1 97.56 101 TYR B CA 1
ATOM 1673 C C . TYR B 1 101 ? -6.398 -11.977 7.77 1 97.56 101 TYR B C 1
ATOM 1675 O O . TYR B 1 101 ? -6.031 -13.102 7.434 1 97.56 101 TYR B O 1
ATOM 1683 N N . GLY B 1 102 ? -5.672 -10.906 7.504 1 97.75 102 GLY B N 1
ATOM 1684 C CA . GLY B 1 102 ? -4.363 -11.008 6.883 1 97.75 102 GLY B CA 1
ATOM 1685 C C . GLY B 1 102 ? -3.371 -11.805 7.703 1 97.75 102 GLY B C 1
ATOM 1686 O O . GLY B 1 102 ? -2.623 -12.625 7.16 1 97.75 102 GLY B O 1
ATOM 1687 N N . SER B 1 103 ? -3.375 -11.562 9.023 1 98.56 103 SER B N 1
ATOM 1688 C CA . SER B 1 103 ? -2.48 -12.305 9.914 1 98.56 103 SER B CA 1
ATOM 1689 C C . SER B 1 103 ? -2.805 -13.789 9.906 1 98.56 103 SER B C 1
ATOM 1691 O O . SER B 1 103 ? -1.898 -14.633 9.906 1 98.56 103 SER B O 1
ATOM 1693 N N . ARG B 1 104 ? -4.086 -14.078 9.945 1 97.56 104 ARG B N 1
ATOM 1694 C CA . ARG B 1 104 ? -4.48 -15.484 9.844 1 97.56 104 ARG B CA 1
ATOM 1695 C C . ARG B 1 104 ? -3.926 -16.109 8.57 1 97.56 104 ARG B C 1
ATOM 1697 O O . ARG B 1 104 ? -3.402 -17.234 8.602 1 97.56 104 ARG B O 1
ATOM 1704 N N . THR B 1 105 ? -4.031 -15.461 7.477 1 96.12 105 THR B N 1
ATOM 1705 C CA . THR B 1 105 ? -3.568 -15.969 6.188 1 96.12 105 THR B CA 1
ATOM 1706 C C . THR B 1 105 ? -2.059 -16.188 6.203 1 96.12 105 THR B C 1
ATOM 1708 O O . THR B 1 105 ? -1.573 -17.234 5.758 1 96.12 105 THR B O 1
ATOM 1711 N N . ILE B 1 106 ? -1.305 -15.242 6.738 1 97.56 106 ILE B N 1
ATOM 1712 C CA . ILE B 1 106 ? 0.151 -15.32 6.789 1 97.56 106 ILE B CA 1
ATOM 1713 C C . ILE B 1 106 ? 0.57 -16.484 7.684 1 97.56 106 ILE B C 1
ATOM 1715 O O . ILE B 1 106 ? 1.425 -17.297 7.305 1 97.56 106 ILE B O 1
ATOM 1719 N N . ILE B 1 107 ? -0.078 -16.609 8.797 1 97.56 107 ILE B N 1
ATOM 1720 C CA . ILE B 1 107 ? 0.261 -17.641 9.766 1 97.56 107 ILE B CA 1
ATOM 1721 C C . ILE B 1 107 ? -0.096 -19.016 9.195 1 97.56 107 ILE B C 1
ATOM 1723 O O . ILE B 1 107 ? 0.711 -19.953 9.25 1 97.56 107 ILE B O 1
ATOM 1727 N N . MET B 1 108 ? -1.23 -19.172 8.648 1 96.69 108 MET B N 1
ATOM 1728 C CA . MET B 1 108 ? -1.651 -20.453 8.086 1 96.69 108 MET B CA 1
ATOM 1729 C C . MET B 1 108 ? -0.733 -20.875 6.945 1 96.69 108 MET B C 1
ATOM 1731 O O . MET B 1 108 ? -0.374 -22.047 6.832 1 96.69 108 MET B O 1
ATOM 1735 N N . THR B 1 109 ? -0.431 -19.969 6.074 1 95.75 109 THR B N 1
ATOM 1736 C CA . THR B 1 109 ? 0.448 -20.281 4.957 1 95.75 109 THR B CA 1
ATOM 1737 C C . THR B 1 109 ? 1.845 -20.641 5.449 1 95.75 109 THR B C 1
ATOM 1739 O O . THR B 1 109 ? 2.459 -21.594 4.949 1 95.75 109 THR B O 1
ATOM 1742 N N . ASN B 1 110 ? 2.33 -19.906 6.406 1 96.94 110 ASN B N 1
ATOM 1743 C CA . ASN B 1 110 ? 3.633 -20.188 7 1 96.94 110 ASN B CA 1
ATOM 1744 C C . ASN B 1 110 ? 3.682 -21.578 7.613 1 96.94 110 ASN B C 1
ATOM 1746 O O . ASN B 1 110 ? 4.715 -22.25 7.555 1 96.94 110 ASN B O 1
ATOM 1750 N N . MET B 1 111 ? 2.617 -22.047 8.016 1 96 111 MET B N 1
ATOM 1751 C CA . MET B 1 111 ? 2.539 -23.344 8.688 1 96 111 MET B CA 1
ATOM 1752 C C . MET B 1 111 ? 2.209 -24.453 7.695 1 96 111 MET B C 1
ATOM 1754 O O . MET B 1 111 ? 2.088 -25.609 8.078 1 96 111 MET B O 1
ATOM 1758 N N . GLY B 1 112 ? 2.037 -24.094 6.48 1 91.75 112 GLY B N 1
ATOM 1759 C CA . GLY B 1 112 ? 1.751 -25.094 5.465 1 91.75 112 GLY B CA 1
ATOM 1760 C C . GLY B 1 112 ? 0.311 -25.562 5.484 1 91.75 112 GLY B C 1
ATOM 1761 O O . GLY B 1 112 ? 0.015 -26.688 5.062 1 91.75 112 GLY B O 1
ATOM 1762 N N . MET B 1 113 ? -0.55 -24.766 5.902 1 90.56 113 MET B N 1
ATOM 1763 C CA . MET B 1 113 ? -1.945 -25.172 6.055 1 90.56 113 MET B CA 1
ATOM 1764 C C . MET B 1 113 ? -2.779 -24.703 4.867 1 90.56 113 MET B C 1
ATOM 1766 O O . MET B 1 113 ? -4.008 -24.812 4.883 1 90.56 113 MET B O 1
ATOM 1770 N N . VAL B 1 114 ? -2.191 -24.188 3.93 1 82.19 114 VAL B N 1
ATOM 1771 C CA . VAL B 1 114 ? -2.891 -23.75 2.725 1 82.19 114 VAL B CA 1
ATOM 1772 C C . VAL B 1 114 ? -2.309 -24.453 1.506 1 82.19 114 VAL B C 1
ATOM 1774 O O . VAL B 1 114 ? -1.144 -24.859 1.512 1 82.19 114 VAL B O 1
#

Foldseek 3Di:
DPQDPLNVLLVVLVVVLVVLVVVVVVVLVVDDVVVSPDPVNVLVQLLPVVSLVSQLSNLLSCLSNVLSVVLVVQCVVDPDDVSNVCSVVVSVVVSVVSSVVSNVVSVCSNVVND/DPQDPLNVLLVVLVVVLVVLVVVVVVVLVVDDVVVSPDPVNVLVQLLPVVSLVSQLSNLLSCLSNVLSVVLVVQCVVDPDDVSNVCSVVVSVVVSVVSSVVSNVVSVCSNVVND

InterPro domains:
  IPR000701 Succinate dehydrogenase/fumarate reductase type B, transmembrane subunit [PF01127] (10-97)
  IPR034804 Fumarate reductase/succinate dehydrogenase, transmembrane subunit [G3DSA:1.20.1300.10] (5-108)
  IPR034804 Fumarate reductase/succinate dehydrogenase, transmembrane subunit [SSF81343] (10-106)

Sequence (228 aa):
MRESTIMKIHYGTALAAVALVAVHILMRMTMNFADSLEYETVLANYKFIPYAIMLELILVLLSVHGFNGLRVILLELKQGRVYEKAVSYGCLAAMFALIAYGSRTIIMTNMGMVMRESTIMKIHYGTALAAVALVAVHILMRMTMNFADSLEYETVLANYKFIPYAIMLELILVLLSVHGFNGLRVILLELKQGRVYEKAVSYGCLAAMFALIAYGSRTIIMTNMGMV

Organism: Nitrosopumilus maritimus (strain SCM1) (NCBI:txid436308)

pLDDT: mean 94.74, std 8.15, range [38.31, 98.88]

Solvent-accessible surface area (backbone atoms only — not comparable to full-atom values): 12008 Å² total; per-residue (Å²): 130,82,75,47,72,67,52,49,48,39,53,49,27,46,54,54,30,54,56,51,50,50,50,54,53,53,61,51,62,73,45,57,69,62,59,54,44,29,42,70,50,47,50,51,45,38,49,36,60,73,51,35,50,48,51,49,49,43,49,48,28,46,39,53,29,49,37,51,48,48,42,52,57,52,50,70,76,48,85,49,72,68,59,51,49,51,46,51,53,49,37,52,50,53,39,52,50,51,44,50,53,52,48,50,52,51,52,38,43,41,70,62,72,96,130,82,75,48,71,66,53,51,50,38,50,50,28,45,54,54,31,54,55,49,50,51,49,55,53,54,61,52,62,74,45,56,69,63,60,54,42,29,43,70,51,48,49,51,45,38,48,35,59,74,52,35,49,49,51,50,50,43,50,48,27,48,38,55,29,51,36,51,49,49,41,52,56,52,51,70,75,50,82,47,72,69,58,51,49,50,46,50,52,48,36,51,51,51,37,50,49,52,44,51,53,52,48,50,51,52,52,37,43,40,69,61,71,98

Radius of gyration: 18.78 Å; Cα contacts (8 Å, |Δi|>4): 173; chains: 2; bounding box: 42×53×43 Å

Nearest PDB structures (foldseek):
  6lum-assembly1_D  TM=8.509E-01  e=1.261E-02  Mycolicibacterium smegmatis MC2 51
  2wdr-assembly1_D  TM=8.377E-01  e=7.446E-02  Escherichia coli
  2wu5-assembly1_H  TM=8.364E-01  e=1.019E-01  Escherichia coli
  7jz2-assembly1_D  TM=7.562E-01  e=9.176E-02  Escherichia coli K-12
  5j0l-assembly1_B  TM=4.664E-01  e=5.993E+00  synthetic construct

Secondary structure (DSSP, 8-state):
----HHHHHHHHHHHHHHHHHHHHHHHHTTS-HHHHT-HHHHHHHHHSHHHHHHHHHHHHHHHHHHHHHHHHHHHHH---HHHHHHHHHHHHHHHHHHHHHHHHHHHHHHTT--/----HHHHHHHHHHHHHHHHHHHHHHHHTTS-HHHHT-HHHHHHHHHSHHHHHHHHHHHHHHHHHHHHHHHHHHHHH---HHHHHHHHHHHHHHHHHHHHHHHHHHHHHHTT--